Protein AF-0000000079096369 (afdb_homodimer)

Radius of gyration: 19.17 Å; Cα contacts (8 Å, |Δi|>4): 342; chains: 2; bounding box: 44×53×51 Å

Solvent-accessible surface area (backbone atoms only — not comparable to full-atom values): 10425 Å² total; per-residue (Å²): 131,85,62,75,59,53,68,57,48,62,46,28,48,9,17,29,39,38,32,40,62,67,79,84,53,48,58,44,40,56,42,27,74,40,56,95,48,61,40,74,44,62,46,80,53,88,71,34,32,41,40,27,30,79,37,45,67,50,30,56,58,50,38,71,47,40,65,39,68,79,53,100,88,24,44,30,39,40,40,63,61,21,66,69,54,44,53,55,50,55,55,55,55,68,72,101,128,87,69,75,59,56,69,57,48,62,47,28,50,8,17,30,39,37,33,40,61,67,80,84,52,48,60,43,40,56,43,26,75,40,56,94,48,62,42,75,45,63,46,81,53,89,70,34,32,41,40,28,30,79,37,46,68,51,30,56,57,51,39,72,48,40,65,39,67,79,53,101,88,24,45,30,40,40,41,60,62,23,66,71,54,44,53,54,49,54,54,56,54,70,72,101

InterPro domains:
  IPR035979 RNA-binding domain superfamily [SSF54928] (10-79)

Secondary structure (DSSP, 8-state):
---TTHHHHHHHHTEEEEESS-TT--HHHHHHTTTTS-EEEEEEETTEEEEEESSHHHHHHHGGGTT-B-SSS-B-EEEESSHHHHHHHHHHHHT-/---SSHHHHHHHHTEEEEESS-TT--HHHHHHTTTTS-EEEEEEETTEEEEEESSHHHHHHHGGGTT-B-SSS-B-EEEESSHHHHHHHHHHHHT-

Structure (mmCIF, N/CA/C/O backbone):
data_AF-0000000079096369-model_v1
#
loop_
_entity.id
_entity.type
_entity.pdbx_description
1 polymer 'RRM domain-containing protein'
#
loop_
_atom_site.group_PDB
_atom_site.id
_atom_site.type_symbol
_atom_site.label_atom_id
_atom_site.label_alt_id
_atom_site.label_comp_id
_atom_site.label_asym_id
_atom_site.label_entity_id
_atom_site.label_seq_id
_atom_site.pdbx_PDB_ins_code
_atom_site.Cartn_x
_atom_site.Cartn_y
_atom_site.Cartn_z
_atom_site.occupancy
_atom_site.B_iso_or_equiv
_atom_site.auth_seq_id
_atom_site.auth_comp_id
_atom_site.auth_asym_id
_atom_site.auth_atom_id
_atom_site.pdbx_PDB_model_num
ATOM 1 N N . MET A 1 1 ? -28.328 -21.156 -12.922 1 28.95 1 MET A N 1
ATOM 2 C CA . MET A 1 1 ? -27.141 -20.641 -13.578 1 28.95 1 MET A CA 1
ATOM 3 C C . MET A 1 1 ? -26.016 -20.406 -12.562 1 28.95 1 MET A C 1
ATOM 5 O O . MET A 1 1 ? -26.281 -20.031 -11.422 1 28.95 1 MET A O 1
ATOM 9 N N . PRO A 1 2 ? -24.734 -21.297 -12.602 1 31.39 2 PRO A N 1
ATOM 10 C CA . PRO A 1 2 ? -23.641 -21.344 -11.648 1 31.39 2 PRO A CA 1
ATOM 11 C C . PRO A 1 2 ? -23.016 -19.969 -11.383 1 31.39 2 PRO A C 1
ATOM 13 O O . PRO A 1 2 ? -22.109 -19.547 -12.094 1 31.39 2 PRO A O 1
ATOM 16 N N . THR A 1 3 ? -23.641 -18.953 -11.195 1 35.81 3 THR A N 1
ATOM 17 C CA . THR A 1 3 ? -23.281 -17.547 -11.031 1 35.81 3 THR A CA 1
ATOM 18 C C . THR A 1 3 ? -22.219 -17.391 -9.953 1 35.81 3 THR A C 1
ATOM 20 O O . THR A 1 3 ? -21.391 -16.484 -10.016 1 35.81 3 THR A O 1
ATOM 23 N N . VAL A 1 4 ? -22.375 -18.109 -8.953 1 35.44 4 VAL A N 1
ATOM 24 C CA . VAL A 1 4 ? -21.625 -17.922 -7.715 1 35.44 4 VAL A CA 1
ATOM 25 C C . VAL A 1 4 ? -20.156 -18.203 -7.953 1 35.44 4 VAL A C 1
ATOM 27 O O . VAL A 1 4 ? -19.312 -17.859 -7.125 1 35.44 4 VAL A O 1
ATOM 30 N N . HIS A 1 5 ? -19.75 -19.203 -8.734 1 39.69 5 HIS A N 1
ATOM 31 C CA . HIS A 1 5 ? -18.422 -19.75 -8.945 1 39.69 5 HIS A CA 1
ATOM 32 C C . HIS A 1 5 ? -17.547 -18.797 -9.742 1 39.69 5 HIS A C 1
ATOM 34 O O . HIS A 1 5 ? -16.312 -18.953 -9.766 1 39.69 5 HIS A O 1
ATOM 40 N N . PHE A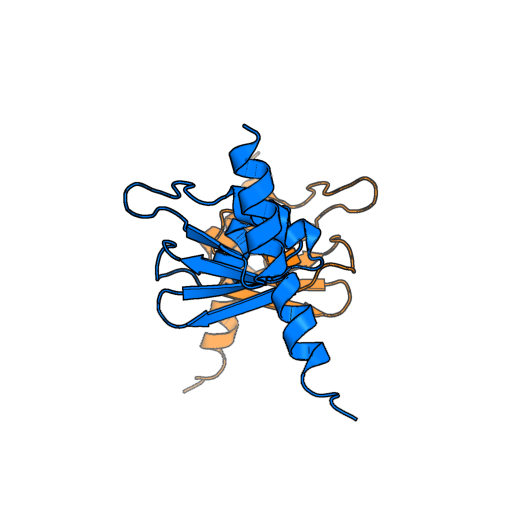 1 6 ? -18.016 -18.094 -10.719 1 37.03 6 PHE A N 1
ATOM 41 C CA . PHE A 1 6 ? -17.297 -17.25 -11.656 1 37.03 6 PHE A CA 1
ATOM 42 C C . PHE A 1 6 ? -16.594 -16.109 -10.93 1 37.03 6 PHE A C 1
ATOM 44 O O . PHE A 1 6 ? -15.461 -15.742 -11.281 1 37.03 6 PHE A O 1
ATOM 51 N N . VAL A 1 7 ? -17.281 -15.414 -10.062 1 39.31 7 VAL A N 1
ATOM 52 C CA . VAL A 1 7 ? -16.812 -14.234 -9.352 1 39.31 7 VAL A CA 1
ATOM 53 C C . VAL A 1 7 ? -15.617 -14.586 -8.477 1 39.31 7 VAL A C 1
ATOM 55 O O . VAL A 1 7 ? -14.758 -13.742 -8.219 1 39.31 7 VAL A O 1
ATOM 58 N N . ALA A 1 8 ? -15.75 -15.836 -7.891 1 42.84 8 ALA A N 1
ATOM 59 C CA . ALA A 1 8 ? -14.734 -16.391 -6.992 1 42.84 8 ALA A CA 1
ATOM 60 C C . ALA A 1 8 ? -13.469 -16.766 -7.754 1 42.84 8 ALA A C 1
ATOM 62 O O . ALA A 1 8 ? -12.359 -16.547 -7.27 1 42.84 8 ALA A O 1
ATOM 63 N N . VAL A 1 9 ? -13.742 -17.422 -8.922 1 43.94 9 VAL A N 1
ATOM 64 C CA . VAL A 1 9 ? -12.648 -17.984 -9.711 1 43.94 9 VAL A CA 1
ATOM 65 C C . VAL A 1 9 ? -11.812 -16.844 -10.305 1 43.94 9 VAL A C 1
ATOM 67 O O . VAL A 1 9 ? -10.586 -16.938 -10.328 1 43.94 9 VAL A O 1
ATOM 70 N N . HIS A 1 10 ? -12.5 -15.875 -11.031 1 50.81 10 HIS A N 1
ATOM 71 C CA . HIS A 1 10 ? -11.828 -14.766 -11.695 1 50.81 10 HIS A CA 1
ATOM 72 C C . HIS A 1 10 ? -11 -13.953 -10.703 1 50.81 10 HIS A C 1
ATOM 74 O O . HIS A 1 10 ? -9.93 -13.445 -11.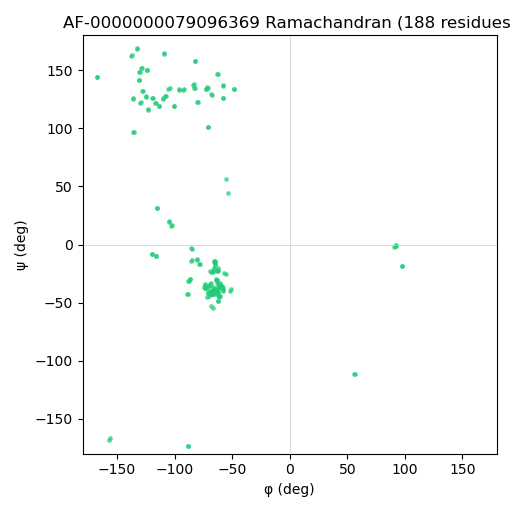047 1 50.81 10 HIS A O 1
ATOM 80 N N . ARG A 1 11 ? -11.492 -14.094 -9.453 1 63.69 11 ARG A N 1
ATOM 81 C CA . ARG A 1 11 ? -10.82 -13.375 -8.367 1 63.69 11 ARG A CA 1
ATOM 82 C C . ARG A 1 11 ? -9.555 -14.102 -7.934 1 63.69 11 ARG A C 1
ATOM 84 O O . ARG A 1 11 ? -8.523 -13.469 -7.672 1 63.69 11 ARG A O 1
ATOM 91 N N . GLU A 1 12 ? -9.578 -15.438 -8.406 1 82.56 12 GLU A N 1
ATOM 92 C CA . GLU A 1 12 ? -8.422 -16.219 -7.98 1 82.56 12 GLU A CA 1
ATOM 93 C C . GLU A 1 12 ? -7.258 -16.047 -8.953 1 82.56 12 GLU A C 1
ATOM 95 O O . GLU A 1 12 ? -6.094 -16.078 -8.547 1 82.56 12 GLU A O 1
ATOM 100 N N . GLU A 1 13 ? -7.688 -15.789 -10.258 1 88.38 13 GLU A N 1
ATOM 101 C CA . GLU A 1 13 ? -6.633 -15.68 -11.266 1 88.38 13 GLU A CA 1
ATOM 102 C C . GLU A 1 13 ? -5.789 -14.422 -11.039 1 88.38 13 GLU A C 1
ATOM 104 O O . GLU A 1 13 ? -4.648 -14.352 -11.5 1 88.38 13 GLU A O 1
ATOM 109 N N . SER A 1 14 ? -6.371 -13.523 -10.406 1 93.31 14 SER A N 1
ATOM 110 C CA . SER A 1 14 ? -5.664 -12.266 -10.18 1 93.31 14 SER A CA 1
ATOM 111 C C . SER A 1 14 ? -5.176 -12.164 -8.734 1 93.31 14 SER A C 1
ATOM 113 O O . SER A 1 14 ? -4.91 -11.062 -8.242 1 93.31 14 SER A O 1
ATOM 115 N N . ALA A 1 15 ? -5.098 -13.367 -8.078 1 95.19 15 ALA A N 1
ATOM 116 C CA . ALA A 1 15 ? -4.75 -13.344 -6.664 1 95.19 15 ALA A CA 1
ATOM 117 C C . ALA A 1 15 ? -3.523 -14.211 -6.387 1 95.19 15 ALA A C 1
ATOM 119 O O . ALA A 1 15 ? -3.244 -15.156 -7.129 1 95.19 15 ALA A O 1
ATOM 120 N N . VAL A 1 16 ? -2.77 -13.844 -5.402 1 96.38 16 VAL A N 1
ATOM 121 C CA . VAL A 1 16 ? -1.622 -14.609 -4.93 1 96.38 16 VAL A CA 1
ATOM 122 C C . VAL A 1 16 ? -1.726 -14.82 -3.42 1 96.38 16 VAL A C 1
ATOM 124 O O . VAL A 1 16 ? -2.389 -14.047 -2.725 1 96.38 16 VAL A O 1
ATOM 127 N N . GLN A 1 17 ? -1.16 -15.875 -2.943 1 96.5 17 GLN A N 1
ATOM 128 C CA . GLN A 1 17 ? -0.911 -16.094 -1.521 1 96.5 17 GLN A CA 1
ATOM 129 C C . GLN A 1 17 ? 0.48 -15.602 -1.127 1 96.5 17 GLN A C 1
ATOM 131 O O . GLN A 1 17 ? 1.463 -15.891 -1.811 1 96.5 17 GLN A O 1
ATOM 136 N N . VAL A 1 18 ? 0.525 -14.867 -0.044 1 97.88 18 VAL A N 1
ATOM 137 C CA . VAL A 1 18 ? 1.778 -14.266 0.395 1 97.88 18 VAL A CA 1
ATOM 138 C C . VAL A 1 18 ? 2.08 -14.68 1.832 1 97.88 18 VAL A C 1
ATOM 140 O O . VAL A 1 18 ? 1.204 -14.617 2.699 1 97.88 18 VAL A O 1
ATOM 143 N N . THR A 1 19 ? 3.254 -15.195 2.078 1 97.81 19 THR A N 1
ATOM 144 C CA . THR A 1 19 ? 3.76 -15.5 3.412 1 97.81 19 THR A CA 1
ATOM 145 C C . THR A 1 19 ? 5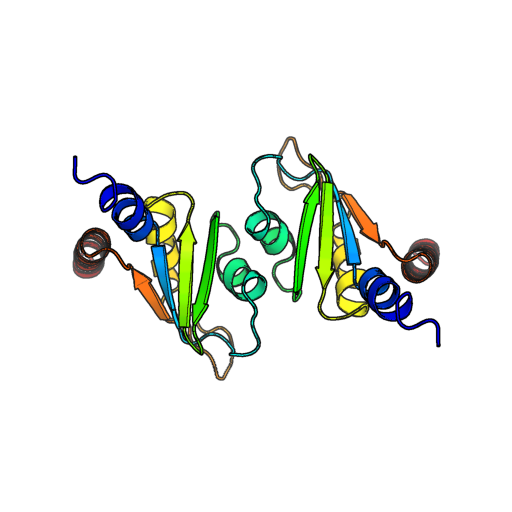.184 -14.977 3.584 1 97.81 19 THR A C 1
ATOM 147 O O . THR A 1 19 ? 5.77 -14.438 2.643 1 97.81 19 THR A O 1
ATOM 150 N N . GLY A 1 20 ? 5.648 -15.008 4.879 1 98.06 20 GLY A N 1
ATOM 151 C CA . GLY A 1 20 ? 7.027 -14.641 5.145 1 98.06 20 GLY A CA 1
ATOM 152 C C . GLY A 1 20 ? 7.203 -13.164 5.441 1 98.06 20 GLY A C 1
ATOM 153 O O . GLY A 1 20 ? 8.328 -12.68 5.578 1 98.06 20 GLY A O 1
ATOM 154 N N . PHE A 1 21 ? 6.152 -12.406 5.383 1 97.38 21 PHE A N 1
ATOM 155 C CA . PHE A 1 21 ? 6.207 -11 5.762 1 97.38 21 PHE A CA 1
ATOM 156 C C . PHE A 1 21 ? 6.098 -10.844 7.273 1 97.38 21 PHE A C 1
ATOM 158 O O . PHE A 1 21 ? 5.648 -11.758 7.969 1 97.38 21 PHE A O 1
ATOM 165 N N . PRO A 1 22 ? 6.57 -9.719 7.805 1 95.94 22 PRO A N 1
ATOM 166 C CA . PRO A 1 22 ? 6.449 -9.508 9.25 1 95.94 22 PRO A CA 1
ATOM 167 C C . PRO A 1 22 ? 5 -9.555 9.734 1 95.94 22 PRO A C 1
ATOM 169 O O . PRO A 1 22 ? 4.121 -8.938 9.125 1 95.94 22 PRO A O 1
ATOM 172 N N . SER A 1 23 ? 4.734 -10.234 10.844 1 93.81 23 SER A N 1
ATOM 173 C CA . SER A 1 23 ? 3.387 -10.406 11.383 1 93.81 23 SER A CA 1
ATOM 174 C C . SER A 1 23 ? 2.793 -9.07 11.82 1 93.81 23 SER A C 1
ATOM 176 O O . SER A 1 23 ? 1.584 -8.969 12.039 1 93.81 23 SER A O 1
ATOM 178 N N . SER A 1 24 ? 3.607 -8.047 11.938 1 93.44 24 SER A N 1
ATOM 179 C CA . SER A 1 24 ? 3.152 -6.738 12.383 1 93.44 24 SER A CA 1
ATOM 180 C C . SER A 1 24 ? 2.506 -5.961 11.234 1 93.44 24 SER A C 1
ATOM 182 O O . SER A 1 24 ? 1.866 -4.93 11.461 1 93.44 24 SER A O 1
ATOM 184 N N . LEU A 1 25 ? 2.672 -6.426 10.023 1 95.75 25 LEU A N 1
ATOM 185 C CA . LEU A 1 25 ? 2.088 -5.707 8.898 1 95.75 25 LEU A CA 1
ATOM 186 C C . LEU A 1 25 ? 0.571 -5.875 8.875 1 95.75 25 LEU A C 1
ATOM 188 O O . LEU A 1 25 ? 0.062 -6.984 9.055 1 95.75 25 LEU A O 1
ATOM 192 N N . ASN A 1 26 ? -0.104 -4.727 8.672 1 95.75 26 ASN A N 1
ATOM 193 C CA . ASN A 1 26 ? -1.53 -4.766 8.367 1 95.75 26 ASN A CA 1
ATOM 194 C C . ASN A 1 26 ? -1.78 -4.895 6.871 1 95.75 26 ASN A C 1
ATOM 196 O O . ASN A 1 26 ? -0.846 -5.113 6.098 1 95.75 26 ASN A O 1
ATOM 200 N N . GLU A 1 27 ? -3.043 -4.801 6.438 1 96.88 27 GLU A N 1
ATOM 201 C CA . GLU A 1 27 ? -3.396 -4.996 5.031 1 96.88 27 GLU A CA 1
ATOM 202 C C . GLU A 1 27 ? -2.705 -3.971 4.141 1 96.88 27 GLU A C 1
ATOM 204 O O . GLU A 1 27 ? -2.303 -4.285 3.02 1 96.88 27 GLU A O 1
ATOM 209 N N . TYR A 1 28 ? -2.578 -2.785 4.633 1 96.81 28 TYR A N 1
ATOM 210 C CA . TYR A 1 28 ? -1.922 -1.749 3.842 1 96.81 28 TYR A CA 1
ATOM 211 C C . TYR A 1 28 ? -0.426 -2.018 3.725 1 96.81 28 TYR A C 1
ATOM 213 O O . TYR A 1 28 ? 0.167 -1.81 2.664 1 96.81 28 TYR A O 1
ATOM 221 N N . GLY A 1 29 ? 0.163 -2.445 4.863 1 97.31 29 GLY A N 1
ATOM 222 C CA . GLY A 1 29 ? 1.566 -2.826 4.828 1 97.31 29 GLY A CA 1
ATOM 223 C C . GLY A 1 29 ? 1.858 -3.938 3.838 1 97.31 29 GLY A C 1
ATOM 224 O O . GLY A 1 29 ? 2.848 -3.879 3.104 1 97.31 29 GLY A O 1
ATOM 225 N N . VAL A 1 30 ? 0.965 -4.898 3.787 1 97.94 30 VAL A N 1
ATOM 226 C CA . VAL A 1 30 ? 1.131 -5.996 2.842 1 97.94 30 VAL A CA 1
ATOM 227 C C . VAL A 1 30 ? 0.98 -5.48 1.414 1 97.94 30 VAL A C 1
ATOM 229 O O . VAL A 1 30 ? 1.759 -5.84 0.53 1 97.94 30 VAL A O 1
ATOM 232 N N . ALA A 1 31 ? -0.035 -4.582 1.195 1 98.19 31 ALA A N 1
ATOM 233 C CA . ALA A 1 31 ? -0.219 -3.996 -0.13 1 98.19 31 ALA A CA 1
ATOM 234 C C . ALA A 1 31 ? 1.03 -3.24 -0.573 1 98.19 31 ALA A C 1
ATOM 236 O O . ALA A 1 31 ? 1.415 -3.295 -1.744 1 98.19 31 ALA A O 1
ATOM 237 N N . GLN A 1 32 ? 1.726 -2.568 0.362 1 97.88 32 GLN A N 1
ATOM 238 C CA . GLN A 1 32 ? 2.898 -1.751 0.069 1 97.88 32 GLN A CA 1
ATOM 239 C C . GLN A 1 32 ? 4.062 -2.613 -0.408 1 97.88 32 GLN A C 1
ATOM 241 O O . GLN A 1 32 ? 4.961 -2.127 -1.099 1 97.88 32 GLN A O 1
ATOM 246 N N . LEU A 1 33 ? 4.082 -3.865 -0.094 1 97.56 33 LEU A N 1
ATOM 247 C CA . LEU A 1 33 ? 5.137 -4.77 -0.543 1 97.56 33 LEU A CA 1
ATOM 248 C C . LEU A 1 33 ? 5.105 -4.93 -2.061 1 97.56 33 LEU A C 1
ATOM 250 O O . LEU A 1 33 ? 6.09 -5.355 -2.664 1 97.56 33 LEU A O 1
ATOM 254 N N . PHE A 1 34 ? 4.031 -4.566 -2.664 1 97.81 34 PHE A N 1
ATOM 255 C CA . PHE A 1 34 ? 3.844 -4.738 -4.098 1 97.81 34 PHE A CA 1
ATOM 256 C C . PHE A 1 34 ? 3.721 -3.391 -4.797 1 97.81 34 PHE A C 1
ATOM 258 O O . PHE A 1 34 ? 2.914 -3.234 -5.715 1 97.81 34 PHE A O 1
ATOM 265 N N . HIS A 1 35 ? 4.426 -2.467 -4.176 1 94.88 35 HIS A N 1
ATOM 266 C CA . HIS A 1 35 ? 4.402 -1.128 -4.754 1 94.88 35 HIS A CA 1
ATOM 267 C C . HIS A 1 35 ? 4.656 -1.173 -6.258 1 94.88 35 HIS A C 1
ATOM 269 O O . HIS A 1 35 ? 5.504 -1.938 -6.723 1 94.88 35 HIS A O 1
ATOM 275 N N . GLY A 1 36 ? 3.848 -0.448 -7.02 1 93.56 36 GLY A N 1
ATOM 276 C CA . GLY A 1 36 ? 3.971 -0.435 -8.469 1 93.56 36 GLY A CA 1
ATOM 277 C C . GLY A 1 36 ? 2.998 -1.373 -9.156 1 93.56 36 GLY A C 1
ATOM 278 O O . GLY A 1 36 ? 2.812 -1.3 -10.375 1 93.56 36 GLY A O 1
ATOM 279 N N . LEU A 1 37 ? 2.5 -2.268 -8.406 1 96.88 37 LEU A N 1
ATOM 280 C CA . LEU A 1 37 ? 1.469 -3.166 -8.906 1 96.88 37 LEU A CA 1
ATOM 281 C C . LEU A 1 37 ? 0.111 -2.83 -8.297 1 96.88 37 LEU A C 1
ATOM 283 O O . LEU A 1 37 ? -0.034 -2.795 -7.074 1 96.88 37 LEU A O 1
ATOM 287 N N . LYS A 1 38 ? -0.905 -2.645 -9.094 1 96.62 38 LYS A N 1
ATOM 288 C CA . LYS A 1 38 ? -2.203 -2.184 -8.602 1 96.62 38 LYS A CA 1
ATOM 289 C C . LYS A 1 38 ? -2.904 -3.271 -7.797 1 96.62 38 LYS A C 1
ATOM 291 O O . LYS A 1 38 ? -3.539 -4.164 -8.359 1 96.62 38 LYS A O 1
ATOM 296 N N . VAL A 1 39 ? -2.84 -3.145 -6.508 1 97.44 39 VAL A N 1
ATOM 297 C CA . VAL A 1 39 ? -3.523 -4.031 -5.574 1 97.44 39 VAL A CA 1
ATOM 298 C C . VAL A 1 39 ? -4.969 -3.576 -5.395 1 97.44 39 VAL A C 1
ATOM 300 O O . VAL A 1 39 ? -5.234 -2.385 -5.219 1 97.44 39 VAL A O 1
ATOM 303 N N . THR A 1 40 ? -5.941 -4.555 -5.367 1 96.94 40 THR A N 1
ATOM 304 C CA . THR A 1 40 ? -7.348 -4.191 -5.219 1 96.94 40 THR A CA 1
ATOM 305 C C . THR A 1 40 ? -7.938 -4.82 -3.961 1 96.94 40 THR A C 1
ATOM 307 O O . THR A 1 40 ? -9.055 -4.477 -3.555 1 96.94 40 THR A O 1
ATOM 310 N N . GLY A 1 41 ? -7.184 -5.699 -3.316 1 95.56 41 GLY A N 1
ATOM 311 C CA . GLY A 1 41 ? -7.676 -6.332 -2.104 1 95.56 41 GLY A CA 1
ATOM 312 C C . GLY A 1 41 ? -6.598 -7.07 -1.334 1 95.56 41 GLY A C 1
ATOM 313 O O . GLY A 1 41 ? -5.672 -7.625 -1.93 1 95.56 41 GLY A O 1
ATOM 314 N N . VAL A 1 42 ? -6.703 -7.027 -0.028 1 97.06 42 VAL A N 1
ATOM 315 C CA . VAL A 1 42 ? -5.852 -7.82 0.853 1 97.06 42 VAL A CA 1
ATOM 316 C C . VAL A 1 42 ? -6.695 -8.453 1.958 1 97.06 42 VAL A C 1
ATOM 318 O O . VAL A 1 42 ? -7.484 -7.766 2.617 1 97.06 42 VAL A O 1
ATOM 321 N N . VAL A 1 43 ? -6.57 -9.734 2.074 1 96.12 43 VAL A N 1
ATOM 322 C CA . VAL A 1 43 ? -7.176 -10.445 3.193 1 96.12 43 VAL A CA 1
ATOM 323 C C . VAL A 1 43 ? -6.09 -11.102 4.039 1 96.12 43 VAL A C 1
ATOM 325 O O . VAL A 1 43 ? -5.297 -11.906 3.533 1 96.12 43 VAL A O 1
ATOM 328 N N . LEU A 1 44 ? -6.074 -10.742 5.273 1 95.75 44 LEU A N 1
ATOM 329 C CA . LEU A 1 44 ? -5.094 -11.297 6.199 1 95.75 44 LEU A CA 1
ATOM 330 C C . LEU A 1 44 ? -5.68 -12.461 6.984 1 95.75 44 LEU A C 1
ATOM 332 O O . LEU A 1 44 ? -6.824 -12.398 7.445 1 95.75 44 LEU A O 1
ATOM 336 N N . ASN A 1 45 ? -4.906 -13.492 7.039 1 93.25 45 ASN A N 1
ATOM 337 C CA . ASN A 1 45 ? -5.219 -14.648 7.875 1 93.25 45 ASN A CA 1
ATOM 338 C C . ASN A 1 45 ? -3.99 -15.141 8.633 1 93.25 45 ASN A C 1
ATOM 340 O O . ASN A 1 45 ? -3.215 -15.945 8.109 1 93.25 45 ASN A O 1
ATOM 344 N N . SER A 1 46 ? -3.85 -14.711 9.898 1 89.5 46 SER A N 1
ATOM 345 C CA . SER A 1 46 ? -2.691 -15.07 10.711 1 89.5 46 SER A CA 1
ATOM 346 C C . SER A 1 46 ? -1.391 -14.664 10.023 1 89.5 46 SER A C 1
ATOM 348 O O . SER A 1 46 ? -1.117 -13.477 9.859 1 89.5 46 SER A O 1
ATOM 350 N N . ASP A 1 47 ? -0.645 -15.602 9.602 1 92.12 47 ASP A N 1
ATOM 351 C CA . ASP A 1 47 ? 0.673 -15.312 9.039 1 92.12 47 ASP A CA 1
ATOM 352 C C . ASP A 1 47 ? 0.65 -15.391 7.516 1 92.12 47 ASP A C 1
ATOM 354 O O . ASP A 1 47 ? 1.703 -15.453 6.875 1 92.12 47 ASP A O 1
ATOM 358 N N . ARG A 1 48 ? -0.645 -15.344 6.973 1 96.25 48 ARG A N 1
ATOM 359 C CA . ARG A 1 48 ? -0.828 -15.43 5.527 1 96.25 48 ARG A CA 1
ATOM 360 C C . ARG A 1 48 ? -1.745 -14.32 5.023 1 96.25 48 ARG A C 1
ATOM 362 O O . ARG A 1 48 ? -2.619 -13.852 5.758 1 96.25 48 ARG A O 1
ATOM 369 N N . ALA A 1 49 ? -1.43 -13.93 3.797 1 97.44 49 ALA A N 1
ATOM 370 C CA . ALA A 1 49 ? -2.301 -12.953 3.158 1 97.44 49 ALA A CA 1
ATOM 371 C C . ALA A 1 49 ? -2.695 -13.398 1.753 1 97.44 49 ALA A C 1
ATOM 373 O O . ALA A 1 49 ? -1.909 -14.039 1.057 1 97.44 49 ALA A O 1
ATOM 374 N N . THR A 1 50 ? -3.898 -13.148 1.388 1 96.75 50 THR A N 1
ATOM 375 C CA . THR A 1 50 ? -4.312 -13.195 -0.01 1 96.75 50 THR A CA 1
ATOM 376 C C . THR A 1 50 ? -4.375 -11.789 -0.602 1 96.75 50 THR A C 1
ATOM 378 O O . THR A 1 50 ? -5.09 -10.93 -0.087 1 96.75 50 THR A O 1
ATOM 381 N N . VAL A 1 51 ? -3.549 -11.602 -1.634 1 97.44 51 VAL A N 1
ATOM 382 C CA . VAL A 1 51 ? -3.504 -10.297 -2.297 1 97.44 51 VAL A CA 1
ATOM 383 C C . VAL A 1 51 ? -4.113 -10.406 -3.691 1 97.44 51 VAL A C 1
ATOM 385 O O . VAL A 1 51 ? -3.727 -11.273 -4.48 1 97.44 51 VAL A O 1
ATOM 388 N N . THR A 1 52 ? -5.113 -9.516 -3.928 1 96.12 52 THR A N 1
ATOM 389 C CA . THR A 1 52 ? -5.762 -9.477 -5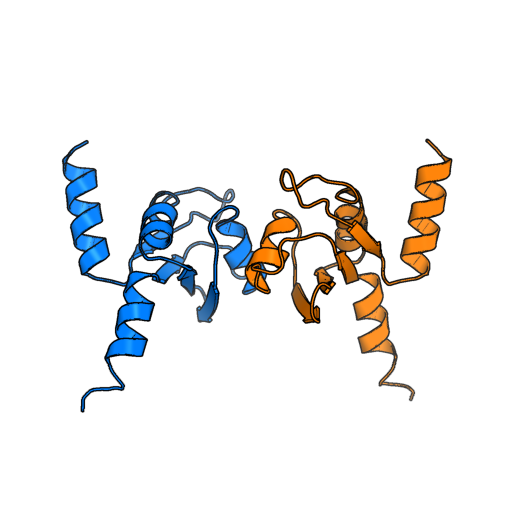.234 1 96.12 52 THR A CA 1
ATOM 390 C C . THR A 1 52 ? -5.301 -8.258 -6.027 1 96.12 52 THR A C 1
ATOM 392 O O . THR A 1 52 ? -5.227 -7.152 -5.492 1 96.12 52 THR A O 1
ATOM 395 N N . PHE A 1 53 ? -4.984 -8.516 -7.289 1 96.06 53 PHE A N 1
ATOM 396 C CA . PHE A 1 53 ? -4.52 -7.465 -8.188 1 96.06 53 PHE A CA 1
ATOM 397 C C . PHE A 1 53 ? -5.578 -7.137 -9.234 1 96.06 53 PHE A C 1
ATOM 399 O O . PHE A 1 53 ? -6.559 -7.867 -9.375 1 96.06 53 PHE A O 1
ATOM 406 N N . ALA A 1 54 ? -5.363 -5.973 -9.867 1 95.19 54 ALA A N 1
ATOM 407 C CA . ALA A 1 54 ? -6.34 -5.492 -10.844 1 95.19 54 ALA A CA 1
ATOM 408 C C . ALA A 1 54 ? -6.484 -6.469 -12.008 1 95.19 54 ALA A C 1
ATOM 410 O O . ALA A 1 54 ? -7.574 -6.625 -12.562 1 95.19 54 ALA A O 1
ATOM 411 N N . THR A 1 55 ? -5.305 -7.105 -12.391 1 91.69 55 THR A N 1
ATOM 412 C CA . THR A 1 55 ? -5.352 -8.055 -13.5 1 91.69 55 THR A CA 1
ATOM 413 C C . THR A 1 55 ? -4.523 -9.297 -13.188 1 91.69 55 THR A C 1
ATOM 415 O O . THR A 1 55 ? -3.678 -9.273 -12.297 1 91.69 55 THR A O 1
ATOM 418 N N . LYS A 1 56 ? -4.801 -10.328 -13.953 1 91.25 56 LYS A N 1
ATOM 419 C CA . LYS A 1 56 ? -4.031 -11.555 -13.805 1 91.25 56 LYS A CA 1
ATOM 420 C C . LYS A 1 56 ? -2.561 -11.336 -14.141 1 91.25 56 LYS A C 1
ATOM 422 O O . LYS A 1 56 ? -1.683 -11.984 -13.57 1 91.25 56 LYS A O 1
ATOM 427 N N . PHE A 1 57 ? -2.26 -10.414 -15.047 1 90.56 57 PHE A N 1
ATOM 428 C CA . PHE A 1 57 ? -0.891 -10.117 -15.445 1 90.56 57 PHE A CA 1
ATOM 429 C C . PHE A 1 57 ? -0.11 -9.5 -14.289 1 90.56 57 PHE A C 1
ATOM 431 O O . PHE A 1 57 ? 1.064 -9.82 -14.094 1 90.56 57 PHE A O 1
ATOM 438 N N . LEU A 1 58 ? -0.823 -8.703 -13.562 1 94 58 LEU A N 1
ATOM 439 C CA . LEU A 1 58 ? -0.183 -8.094 -12.406 1 94 58 LEU A CA 1
ATOM 440 C C . LEU A 1 58 ? 0.077 -9.133 -11.32 1 94 58 LEU A C 1
ATOM 442 O O . LEU A 1 58 ? 1.107 -9.078 -10.641 1 94 58 LEU A O 1
ATOM 446 N N . ALA A 1 59 ? -0.844 -10.094 -11.18 1 94.31 59 ALA A N 1
ATOM 447 C CA . ALA A 1 59 ? -0.624 -11.188 -10.242 1 94.31 59 ALA A CA 1
ATOM 448 C C . ALA A 1 59 ? 0.6 -12.008 -10.633 1 94.31 59 ALA A C 1
ATOM 450 O O . ALA A 1 59 ? 1.412 -12.375 -9.781 1 94.31 59 ALA A O 1
ATOM 451 N N . TYR A 1 60 ? 0.71 -12.211 -11.922 1 91.62 60 TYR A N 1
ATOM 452 C CA . TYR A 1 60 ? 1.865 -12.938 -12.438 1 91.62 60 TYR A CA 1
ATOM 453 C C . TYR A 1 60 ? 3.16 -12.203 -12.117 1 91.62 60 TYR A C 1
ATOM 455 O O . TYR A 1 60 ? 4.137 -12.812 -11.68 1 91.62 60 TYR A O 1
ATOM 463 N N . GLN A 1 61 ? 3.197 -10.906 -12.32 1 93.5 61 GLN A N 1
ATOM 464 C CA . GLN A 1 61 ? 4.371 -10.086 -12.031 1 93.5 61 GLN A CA 1
ATOM 465 C C . GLN A 1 61 ? 4.715 -10.117 -10.547 1 93.5 61 GLN A C 1
ATOM 467 O O . GLN A 1 61 ? 5.891 -10.109 -10.172 1 93.5 61 GLN A O 1
ATOM 472 N N . ALA A 1 62 ? 3.707 -10.211 -9.734 1 96.69 62 ALA A N 1
ATOM 473 C CA . ALA A 1 62 ? 3.904 -10.242 -8.289 1 96.69 62 ALA A CA 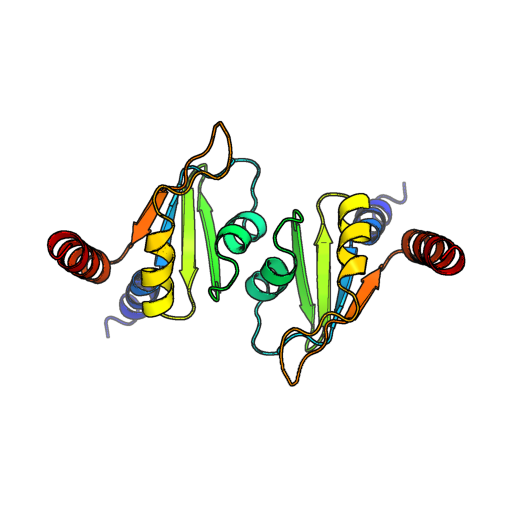1
ATOM 474 C C . ALA A 1 62 ? 4.676 -11.492 -7.871 1 96.69 62 ALA A C 1
ATOM 476 O O . ALA A 1 62 ? 5.445 -11.461 -6.906 1 96.69 62 ALA A O 1
ATOM 477 N N . CYS A 1 63 ? 4.531 -12.547 -8.578 1 95.12 63 CYS A N 1
ATOM 478 C CA . CYS A 1 63 ? 5.188 -13.805 -8.25 1 95.12 63 CYS A CA 1
ATOM 479 C C . CYS A 1 63 ? 6.703 -13.68 -8.391 1 95.12 63 CYS A C 1
ATOM 481 O O . CYS A 1 63 ? 7.449 -14.461 -7.801 1 95.12 63 CYS A O 1
ATOM 483 N N . ALA A 1 64 ? 7.172 -12.703 -9.141 1 94.38 64 ALA A N 1
ATOM 484 C CA . ALA A 1 64 ? 8.609 -12.477 -9.312 1 94.38 64 ALA A CA 1
ATOM 485 C C . ALA A 1 64 ? 9.25 -12.055 -7.992 1 94.38 64 ALA A C 1
ATOM 487 O O . ALA A 1 64 ? 10.469 -12.117 -7.84 1 94.38 64 ALA A O 1
ATOM 488 N N . LEU A 1 65 ? 8.438 -11.656 -7.027 1 96.94 65 LEU A N 1
ATOM 489 C CA . LEU A 1 65 ? 8.953 -11.227 -5.73 1 96.94 65 LEU A CA 1
ATOM 490 C C . LEU A 1 65 ? 9.172 -12.422 -4.812 1 96.94 65 LEU A C 1
ATOM 492 O O . LEU A 1 65 ? 9.664 -12.273 -3.695 1 96.94 65 LEU A O 1
ATOM 496 N N . ASN A 1 66 ? 8.789 -13.602 -5.328 1 96 66 ASN A N 1
ATOM 497 C CA . ASN A 1 66 ? 9.023 -14.797 -4.527 1 96 66 ASN A CA 1
ATOM 498 C C . ASN A 1 66 ? 10.508 -14.961 -4.184 1 96 66 ASN A C 1
ATOM 500 O O . ASN A 1 66 ? 11.359 -14.883 -5.066 1 96 66 ASN A O 1
ATOM 504 N N . GLY A 1 67 ? 10.711 -15.094 -2.914 1 97.31 67 GLY A N 1
ATOM 505 C CA . GLY A 1 67 ? 12.086 -15.281 -2.463 1 97.31 67 GLY A CA 1
ATOM 506 C C . GLY A 1 67 ? 12.773 -13.977 -2.102 1 97.31 67 GLY A C 1
ATOM 507 O O . GLY A 1 67 ? 13.914 -13.984 -1.639 1 97.31 67 GLY A O 1
ATOM 508 N N . LYS A 1 68 ? 12.086 -12.891 -2.256 1 97.5 68 LYS A N 1
ATOM 509 C CA . LYS A 1 68 ? 12.68 -11.602 -1.929 1 97.5 68 LYS A CA 1
ATOM 510 C C . LYS A 1 68 ? 12.914 -11.469 -0.427 1 97.5 68 LYS A C 1
ATOM 512 O O . LYS A 1 68 ? 12 -11.68 0.37 1 97.5 68 LYS A O 1
ATOM 517 N N . LYS A 1 69 ? 14.031 -11.125 -0.073 1 97.88 69 LYS A N 1
ATOM 518 C CA . LYS A 1 69 ? 14.359 -10.859 1.325 1 97.88 69 LYS A CA 1
ATOM 519 C C . LYS A 1 69 ? 13.891 -9.469 1.745 1 97.88 69 LYS A C 1
ATOM 521 O O . LYS A 1 69 ? 14.281 -8.469 1.143 1 97.88 69 LYS A O 1
ATOM 526 N N . LEU A 1 70 ? 13.078 -9.391 2.736 1 95.88 70 LEU A N 1
ATOM 527 C CA . LEU A 1 70 ? 12.602 -8.109 3.242 1 95.88 70 LEU A CA 1
ATOM 528 C C . LEU A 1 70 ? 13.539 -7.559 4.312 1 95.88 70 LEU A C 1
ATOM 530 O O . LEU A 1 70 ? 13.781 -6.352 4.371 1 95.88 70 LEU A O 1
ATOM 534 N N . ASP A 1 71 ? 13.977 -8.453 5.18 1 94.38 71 ASP A N 1
ATOM 535 C CA . ASP A 1 71 ? 14.984 -8.18 6.203 1 94.38 71 ASP A CA 1
ATOM 536 C C . ASP A 1 71 ? 15.688 -9.461 6.645 1 94.38 71 ASP A C 1
ATOM 538 O O . ASP A 1 71 ? 15.609 -10.484 5.957 1 94.38 71 ASP A O 1
ATOM 542 N N . ARG A 1 72 ? 16.438 -9.375 7.785 1 95.06 72 ARG A N 1
ATOM 543 C CA . ARG A 1 72 ? 17.266 -10.492 8.242 1 95.06 72 ARG A CA 1
ATOM 544 C C . ARG A 1 72 ? 16.391 -11.695 8.586 1 95.06 72 ARG A C 1
ATOM 546 O O . ARG A 1 72 ? 16.844 -12.844 8.477 1 95.06 72 ARG A O 1
ATOM 553 N N . PHE A 1 73 ? 15.031 -11.539 8.914 1 96.19 73 PHE A N 1
ATOM 554 C CA . PHE A 1 73 ? 14.211 -12.602 9.477 1 96.19 73 PHE A CA 1
ATOM 555 C C . PHE A 1 73 ? 13.078 -12.977 8.516 1 96.19 73 PHE A C 1
ATOM 557 O O . PHE A 1 73 ? 12.383 -13.969 8.719 1 96.19 73 PHE A O 1
ATOM 564 N N . HIS A 1 74 ? 12.93 -12.156 7.473 1 96.94 74 HIS A N 1
ATOM 565 C CA . HIS A 1 74 ? 11.727 -12.344 6.672 1 96.94 74 HIS A CA 1
ATOM 5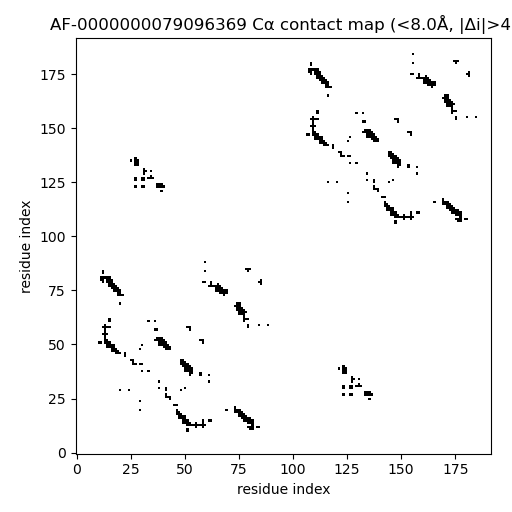66 C C . HIS A 1 74 ? 12.055 -12.438 5.188 1 96.94 74 HIS A C 1
ATOM 568 O O . HIS A 1 74 ? 12.672 -11.531 4.621 1 96.94 74 HIS A O 1
ATOM 574 N N . THR A 1 75 ? 11.664 -13.539 4.629 1 98.25 75 THR A N 1
ATOM 575 C CA . THR A 1 75 ? 11.734 -13.773 3.191 1 98.25 75 THR A CA 1
ATOM 576 C C . THR A 1 75 ? 10.344 -14.016 2.611 1 98.25 75 THR A C 1
ATOM 578 O O . THR A 1 75 ? 9.625 -14.906 3.074 1 98.25 75 THR A O 1
ATOM 581 N N . LEU A 1 76 ? 10.039 -13.234 1.598 1 98.31 76 LEU A N 1
ATOM 582 C CA . LEU A 1 76 ? 8.703 -13.297 1.016 1 98.31 76 LEU A CA 1
ATOM 583 C C . LEU A 1 76 ? 8.508 -14.586 0.236 1 98.31 76 LEU A C 1
ATOM 585 O O . LEU A 1 76 ? 9.406 -15.031 -0.476 1 98.31 76 LEU A O 1
ATOM 589 N N . SER A 1 77 ? 7.367 -15.195 0.446 1 97.94 77 SER A N 1
ATOM 590 C CA . SER A 1 77 ? 6.863 -16.25 -0.429 1 97.94 77 SER A CA 1
ATOM 591 C C . SER A 1 77 ? 5.602 -15.805 -1.158 1 97.94 77 SER A C 1
ATOM 593 O O . SER A 1 77 ? 4.637 -15.367 -0.528 1 97.94 77 SER A O 1
ATOM 595 N N . VAL A 1 78 ? 5.629 -15.773 -2.416 1 97.06 78 VAL A N 1
ATOM 596 C CA . VAL A 1 78 ? 4.512 -15.336 -3.246 1 97.06 78 VAL A CA 1
ATOM 597 C C . VAL A 1 78 ? 4.125 -16.453 -4.219 1 97.06 78 VAL A C 1
ATOM 599 O O . VAL A 1 78 ? 4.898 -16.797 -5.117 1 97.06 78 VAL A O 1
ATOM 602 N N . GLU A 1 79 ? 2.879 -16.953 -4.039 1 94.44 79 GLU A N 1
ATOM 603 C CA . GLU A 1 79 ? 2.426 -18.078 -4.848 1 94.44 79 GLU A CA 1
ATOM 604 C C . GLU A 1 79 ? 1.08 -17.781 -5.504 1 94.44 79 GLU A C 1
ATOM 606 O O . GLU A 1 79 ? 0.16 -17.297 -4.852 1 94.44 79 GLU A O 1
ATOM 611 N N . PRO A 1 80 ? 1.001 -18.062 -6.812 1 91.75 80 PRO A N 1
ATOM 612 C CA . PRO A 1 80 ? -0.299 -17.859 -7.453 1 91.75 80 PRO A CA 1
ATOM 613 C C . PRO A 1 80 ? -1.389 -18.766 -6.887 1 91.75 80 PRO A C 1
ATOM 615 O O . PRO A 1 80 ? -1.106 -19.891 -6.48 1 91.75 80 PRO A O 1
ATOM 618 N N . LEU A 1 81 ? -2.592 -18.297 -6.84 1 88.31 81 LEU A N 1
ATOM 619 C CA . LEU A 1 81 ? -3.697 -19.094 -6.34 1 88.31 81 LEU A CA 1
ATOM 620 C C . LEU A 1 81 ? -4.32 -19.922 -7.465 1 88.31 81 LEU A C 1
ATOM 622 O O . LEU A 1 81 ? -4.898 -20.984 -7.215 1 88.31 81 LEU A O 1
ATOM 626 N N . SER A 1 82 ? -4.25 -19.344 -8.586 1 82.12 82 SER A N 1
ATOM 627 C CA . SER A 1 82 ? -4.848 -20.078 -9.703 1 82.12 82 SER A CA 1
ATOM 628 C C . SER A 1 82 ? -3.883 -21.109 -10.266 1 82.12 82 SER A C 1
ATOM 630 O O . SER A 1 82 ? -2.68 -20.859 -10.367 1 82.12 82 SER A O 1
ATOM 632 N N . ARG A 1 83 ? -4.453 -22.297 -10.492 1 76.75 83 ARG A N 1
ATOM 633 C CA . ARG A 1 83 ? -3.674 -23.375 -11.094 1 76.75 83 ARG A CA 1
ATOM 634 C C . ARG A 1 83 ? -3.125 -22.969 -12.453 1 76.75 83 ARG A C 1
ATOM 636 O O . ARG A 1 83 ? -2.002 -23.328 -12.812 1 76.75 83 ARG A O 1
ATOM 643 N N . GLU A 1 84 ? -4 -22.172 -13.148 1 71.31 84 GLU A N 1
ATOM 644 C CA . GLU A 1 84 ? -3.592 -21.734 -14.477 1 71.31 84 GLU A CA 1
ATOM 645 C C . GLU A 1 84 ? -2.318 -20.891 -14.406 1 71.31 84 GLU A C 1
ATOM 647 O O . GLU A 1 84 ? -1.397 -21.078 -15.203 1 71.31 84 GLU A O 1
ATOM 652 N N . VAL A 1 85 ? -2.311 -20.031 -13.484 1 70.88 85 VAL A N 1
ATOM 653 C CA . VAL A 1 85 ? -1.142 -19.172 -13.328 1 70.88 85 VAL A CA 1
ATOM 654 C C . VAL A 1 85 ? 0.048 -20 -12.852 1 70.88 85 VAL A C 1
ATOM 656 O O . VAL A 1 85 ? 1.175 -19.797 -13.312 1 70.88 85 VAL A O 1
ATOM 659 N N . LYS A 1 86 ? -0.228 -21.016 -12.062 1 75.5 86 LYS A N 1
ATOM 660 C CA . LYS A 1 86 ? 0.835 -21.891 -11.586 1 75.5 86 LYS A CA 1
ATOM 661 C C . LYS A 1 86 ? 1.498 -22.641 -12.734 1 75.5 86 LYS A C 1
ATOM 663 O O . LYS A 1 86 ? 2.727 -22.734 -12.797 1 75.5 86 LYS A O 1
ATOM 668 N N . GLU A 1 87 ? 0.697 -23.078 -13.578 1 74.44 87 GLU A N 1
ATOM 669 C CA . GLU A 1 87 ? 1.199 -23.844 -14.727 1 74.44 87 GLU A CA 1
ATOM 670 C C . GLU A 1 87 ? 2.002 -22.953 -15.664 1 74.44 87 GLU A C 1
ATOM 672 O O . GLU A 1 87 ? 3.037 -23.375 -16.188 1 74.44 87 GLU A O 1
ATOM 677 N N . GLN A 1 88 ? 1.524 -21.734 -15.875 1 68.94 88 GLN A N 1
ATOM 678 C CA . GLN A 1 88 ? 2.225 -20.797 -16.75 1 68.94 88 GLN A CA 1
ATOM 679 C C . GLN A 1 88 ? 3.588 -20.422 -16.172 1 68.94 88 GLN A C 1
ATOM 681 O O . GLN A 1 88 ? 4.566 -20.281 -16.906 1 68.94 88 GLN A O 1
ATOM 686 N N . LEU A 1 89 ? 3.646 -20.25 -14.93 1 68.75 89 LEU A N 1
ATOM 687 C CA . LEU A 1 89 ? 4.902 -19.906 -14.266 1 68.75 89 LEU A CA 1
ATOM 688 C C . LEU A 1 89 ? 5.891 -21.062 -14.352 1 68.75 89 LEU A C 1
ATOM 690 O O . LEU A 1 89 ? 7.09 -20.844 -14.531 1 68.75 89 LEU A O 1
ATOM 694 N N . SER A 1 90 ? 5.398 -22.266 -14.133 1 70.5 90 SER A N 1
ATOM 695 C CA . SER A 1 90 ? 6.262 -23.438 -14.203 1 70.5 90 SER A CA 1
ATOM 696 C C . SER A 1 90 ? 6.879 -23.594 -15.586 1 70.5 90 SER A C 1
ATOM 698 O O . SER A 1 90 ? 8.039 -24 -15.719 1 70.5 90 SER A O 1
ATOM 700 N N . LEU A 1 91 ? 6.109 -23.203 -16.547 1 66.56 91 LEU A N 1
ATOM 701 C CA . LEU A 1 91 ? 6.582 -23.312 -17.922 1 66.56 91 LEU A CA 1
ATOM 702 C C . LEU A 1 91 ? 7.645 -22.25 -18.219 1 66.56 91 LEU A C 1
ATOM 704 O O . LEU A 1 91 ? 8.578 -22.5 -18.984 1 66.56 91 LEU A O 1
ATOM 708 N N . SER A 1 92 ? 7.488 -21.109 -17.609 1 64.31 92 SER A N 1
ATOM 709 C CA . SER A 1 92 ? 8.445 -20.031 -17.828 1 64.31 92 SER A CA 1
ATOM 710 C C . SER A 1 92 ? 9.758 -20.297 -17.109 1 64.31 92 SER A C 1
ATOM 712 O O . SER A 1 92 ? 10.82 -19.875 -17.562 1 64.31 92 SER A O 1
ATOM 714 N N . GLU A 1 93 ? 9.742 -20.859 -15.961 1 61.56 93 GLU A N 1
ATOM 715 C CA . GLU A 1 93 ? 10.961 -21.188 -15.219 1 61.56 93 GLU A CA 1
ATOM 716 C C . GLU A 1 93 ? 11.75 -22.297 -15.914 1 61.56 93 GLU A C 1
ATOM 718 O O . GLU A 1 93 ? 12.977 -22.344 -15.805 1 61.56 93 GLU A O 1
ATOM 723 N N . GLU A 1 94 ? 11.086 -23.297 -16.453 1 52.91 94 GLU A N 1
ATOM 724 C CA . GLU A 1 94 ? 11.781 -24.359 -17.156 1 52.91 94 GLU A CA 1
ATOM 725 C C . 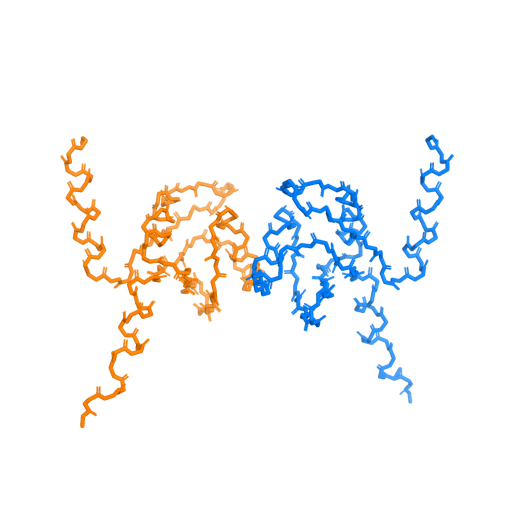GLU A 1 94 ? 12.523 -23.828 -18.375 1 52.91 94 GLU A C 1
ATOM 727 O O . GLU A 1 94 ? 13.5 -24.438 -18.828 1 52.91 94 GLU A O 1
ATOM 732 N N . LYS A 1 95 ? 12.109 -22.703 -18.859 1 50.91 95 LYS A N 1
ATOM 733 C CA . LYS A 1 95 ? 12.75 -22.219 -20.062 1 50.91 95 LYS A CA 1
ATOM 734 C C . LYS A 1 95 ? 14.023 -21.438 -19.734 1 50.91 95 LYS A C 1
ATOM 736 O O . LYS A 1 95 ? 14.805 -21.125 -20.641 1 50.91 95 LYS A O 1
ATOM 741 N N . TRP A 1 96 ? 14.234 -21.078 -18.516 1 43.88 96 TRP A N 1
ATOM 742 C CA . TRP A 1 96 ? 15.531 -20.484 -18.203 1 43.88 96 TRP A CA 1
ATOM 743 C C . TRP A 1 96 ? 16.5 -21.516 -17.641 1 43.88 96 TRP A C 1
ATOM 745 O O . TRP A 1 96 ? 16.094 -22.391 -16.875 1 43.88 96 TRP A O 1
ATOM 755 N N . MET B 1 1 ? -16.594 11.828 31.656 1 28.45 1 MET B N 1
ATOM 756 C CA . MET B 1 1 ? -15.219 11.906 31.172 1 28.45 1 MET B CA 1
ATOM 757 C C . MET B 1 1 ? -15.18 11.875 29.641 1 28.45 1 MET B C 1
ATOM 759 O O . MET B 1 1 ? -15.992 11.203 29.016 1 28.45 1 MET B O 1
ATOM 763 N N . PRO B 1 2 ? -14.734 13.133 28.875 1 29.8 2 PRO B N 1
ATOM 764 C CA . PRO B 1 2 ? -14.867 13.32 27.422 1 29.8 2 PRO B CA 1
ATOM 765 C C . PRO B 1 2 ? -14.203 12.203 26.625 1 29.8 2 PRO B C 1
ATOM 767 O O . PRO B 1 2 ? -12.992 12.219 26.422 1 29.8 2 PRO B O 1
ATOM 770 N N . THR B 1 3 ? -14.438 11.031 26.734 1 34.06 3 THR B N 1
ATOM 771 C CA . THR B 1 3 ? -13.891 9.797 26.188 1 34.06 3 THR B CA 1
ATOM 772 C C . THR B 1 3 ? -13.789 9.883 24.656 1 34.06 3 THR B C 1
ATOM 774 O O . THR B 1 3 ? -13.031 9.141 24.047 1 34.06 3 THR B O 1
ATOM 777 N N . VAL B 1 4 ? -14.734 10.477 24.094 1 33.56 4 VAL B N 1
ATOM 778 C CA . VAL B 1 4 ? -15.008 10.414 22.672 1 33.56 4 VAL B CA 1
ATOM 779 C C . VAL B 1 4 ? -13.891 11.102 21.891 1 33.56 4 VAL B C 1
ATOM 781 O O . VAL B 1 4 ? -13.812 10.992 20.672 1 33.56 4 VAL B O 1
ATOM 784 N N . HIS B 1 5 ? -13.359 12.273 22.281 1 38.03 5 HIS B N 1
ATOM 785 C CA . HIS B 1 5 ? -12.547 13.266 21.578 1 38.03 5 HIS B CA 1
ATOM 786 C C . HIS B 1 5 ? -11.117 12.773 21.375 1 38.03 5 HIS B C 1
ATOM 788 O O . HIS B 1 5 ? -10.344 13.375 20.641 1 38.03 5 HIS B O 1
ATOM 794 N N . PHE B 1 6 ? -10.492 12.07 22.266 1 36.5 6 PHE B N 1
ATOM 795 C CA . PHE B 1 6 ? -9.102 11.648 22.328 1 36.5 6 PHE B CA 1
ATOM 796 C C . PHE B 1 6 ? -8.75 10.742 21.141 1 36.5 6 PHE B C 1
ATOM 798 O O . PHE B 1 6 ? -7.652 10.828 20.594 1 36.5 6 PHE B O 1
ATOM 805 N N . VAL B 1 7 ? -9.562 9.758 20.875 1 38.88 7 VAL B N 1
ATOM 806 C CA . VAL B 1 7 ? -9.352 8.703 19.891 1 38.88 7 VAL B CA 1
ATOM 807 C C . VAL B 1 7 ? -9.266 9.32 18.5 1 38.88 7 VAL B C 1
ATOM 809 O O . VAL B 1 7 ? -8.562 8.805 17.625 1 38.88 7 VAL B O 1
ATOM 812 N N . ALA B 1 8 ? -10.141 10.391 18.328 1 42.62 8 ALA B N 1
ATOM 813 C CA . ALA B 1 8 ? -10.273 11.117 17.062 1 42.62 8 ALA B CA 1
ATOM 814 C C . ALA B 1 8 ? -9.039 11.984 16.812 1 42.62 8 ALA B C 1
ATOM 816 O O . ALA B 1 8 ? -8.57 12.086 15.672 1 42.62 8 ALA B O 1
ATOM 817 N N . VAL B 1 9 ? -8.656 12.68 17.922 1 43.59 9 VAL B N 1
ATOM 818 C CA . VAL B 1 9 ? -7.586 13.664 17.828 1 43.59 9 VAL B CA 1
ATOM 819 C C . VAL B 1 9 ? -6.262 12.961 17.531 1 43.59 9 VAL B C 1
ATOM 821 O O . VAL B 1 9 ? -5.461 13.453 16.734 1 43.59 9 VAL B O 1
ATOM 824 N N . HIS B 1 10 ? -5.887 11.93 18.406 1 50 10 HIS B N 1
ATOM 825 C CA . HIS B 1 10 ? -4.633 11.195 18.266 1 50 10 HIS B CA 1
ATOM 826 C C . HIS B 1 10 ? -4.504 10.586 16.875 1 50 10 HIS B C 1
ATOM 828 O O . HIS B 1 10 ? -3.402 10.516 16.328 1 50 10 HIS B O 1
ATOM 834 N N . ARG B 1 11 ? -5.727 10.383 16.328 1 63.78 11 ARG B N 1
ATOM 835 C CA . ARG B 1 11 ? -5.789 9.805 14.984 1 63.78 11 ARG B CA 1
ATOM 836 C C . ARG B 1 11 ? -5.488 10.859 13.922 1 63.78 11 ARG B C 1
ATOM 838 O O . ARG B 1 11 ? -4.781 10.578 12.953 1 63.78 11 ARG B O 1
ATOM 845 N N . GLU B 1 12 ? -5.621 12.156 14.477 1 82.44 12 GLU B N 1
ATOM 846 C CA . GLU B 1 12 ? -5.402 13.219 13.5 1 82.44 12 GLU B CA 1
ATOM 847 C C . GLU B 1 12 ? -3.924 13.578 13.391 1 82.44 12 GLU B C 1
ATOM 849 O O . GLU B 1 12 ? -3.441 13.922 12.312 1 82.44 12 GLU B O 1
ATOM 854 N N . GLU B 1 13 ? -3.246 13.359 14.594 1 88.25 13 GLU B N 1
ATOM 855 C CA . GLU B 1 13 ? -1.837 13.742 14.586 1 88.25 13 GLU B CA 1
ATOM 856 C C . GLU B 1 13 ? -1.02 12.812 13.688 1 88.25 13 GLU B C 1
ATOM 858 O O . GLU B 1 13 ? 0.07 13.18 13.242 1 88.25 13 GLU B O 1
ATOM 863 N N . SER B 1 14 ? -1.54 11.711 13.516 1 93.12 14 SER B N 1
ATOM 864 C CA . SER B 1 14 ? -0.814 10.734 12.703 1 93.12 14 SER B CA 1
ATOM 865 C C . SER B 1 14 ? -1.438 10.594 11.32 1 93.12 14 SER B C 1
ATOM 867 O O . SER B 1 14 ? -1.238 9.586 10.648 1 93.12 14 SER B O 1
ATOM 869 N N . ALA B 1 15 ? -2.219 11.648 10.938 1 95.12 15 ALA B N 1
ATOM 870 C CA . ALA B 1 15 ? -2.941 11.547 9.672 1 95.12 15 ALA B CA 1
ATOM 871 C C . ALA B 1 15 ? -2.602 12.719 8.75 1 95.12 15 ALA B C 1
ATOM 873 O O . ALA B 1 15 ? -2.213 13.789 9.219 1 95.12 15 ALA B O 1
ATOM 874 N N . VAL B 1 16 ? -2.66 12.484 7.477 1 96.31 16 VAL B N 1
ATOM 875 C CA . VAL B 1 16 ? -2.471 13.516 6.461 1 96.31 16 VAL B CA 1
ATOM 876 C C . VAL B 1 16 ? -3.627 13.477 5.461 1 96.31 16 VAL B C 1
ATOM 878 O O . VAL B 1 16 ? -4.285 12.438 5.305 1 96.31 16 VAL B O 1
ATOM 881 N N . GLN B 1 17 ? -3.926 14.586 4.883 1 96.31 17 GLN B N 1
ATOM 882 C CA . GLN B 1 17 ? -4.797 14.672 3.717 1 96.31 17 GLN B CA 1
ATOM 883 C C . GLN B 1 17 ? -3.99 14.609 2.422 1 96.31 17 GLN B C 1
ATOM 885 O O . GLN B 1 17 ? -2.971 15.289 2.285 1 96.31 17 GLN B O 1
ATOM 890 N N . VAL B 1 18 ? -4.469 13.797 1.502 1 97.81 18 VAL B N 1
ATOM 891 C CA . VAL B 1 18 ? -3.746 13.578 0.254 1 97.81 18 VAL B CA 1
ATOM 892 C C . VAL B 1 18 ? -4.66 13.875 -0.933 1 97.81 18 VAL B C 1
ATOM 894 O O . VAL B 1 18 ? -5.805 13.414 -0.975 1 97.81 18 VAL B O 1
ATOM 897 N N . THR B 1 19 ? -4.215 14.711 -1.827 1 97.81 19 THR B N 1
ATOM 898 C CA . THR B 1 19 ? -4.887 14.984 -3.096 1 97.81 19 THR B CA 1
ATOM 899 C C . THR B 1 19 ? -3.893 14.93 -4.254 1 97.81 19 THR B C 1
ATOM 901 O O . THR B 1 19 ? -2.691 14.75 -4.039 1 97.81 19 THR B O 1
ATOM 904 N N . GLY B 1 20 ? -4.469 14.922 -5.5 1 98 20 GLY B N 1
ATOM 905 C CA . GLY B 1 20 ? -3.623 14.992 -6.68 1 98 20 GLY B CA 1
ATOM 906 C C . GLY B 1 20 ? -3.223 13.633 -7.207 1 98 20 GLY B C 1
ATOM 907 O O . GLY B 1 20 ? -2.42 13.531 -8.141 1 98 20 GLY B O 1
ATOM 908 N N . PHE B 1 21 ? -3.639 12.578 -6.555 1 97.31 21 PHE B N 1
ATOM 909 C CA . PHE B 1 21 ? -3.4 11.227 -7.055 1 97.31 21 PHE B CA 1
ATOM 910 C C . PHE B 1 21 ? -4.445 10.844 -8.094 1 97.31 21 PHE B C 1
ATOM 912 O O . PHE B 1 21 ? -5.512 11.461 -8.164 1 97.31 21 PHE B O 1
ATOM 919 N N . PRO B 1 22 ? -4.117 9.891 -8.938 1 95.88 22 PRO B N 1
ATOM 920 C CA . PRO B 1 22 ? -5.109 9.461 -9.922 1 95.88 22 PRO B CA 1
ATOM 921 C C . PRO B 1 22 ? -6.406 8.969 -9.281 1 95.88 22 PRO B C 1
ATOM 923 O O . PRO B 1 22 ? -6.367 8.203 -8.32 1 95.88 22 PRO B O 1
ATOM 926 N N . SER B 1 23 ? -7.566 9.344 -9.82 1 93.75 23 SER B N 1
ATOM 927 C CA . SER B 1 23 ? -8.875 9 -9.273 1 93.75 23 SER B CA 1
ATOM 928 C C . SER B 1 23 ? -9.125 7.496 -9.359 1 93.75 23 SER B C 1
ATOM 930 O O . SER B 1 23 ? -10.039 6.98 -8.703 1 93.75 23 SER B O 1
ATOM 932 N N . SER B 1 24 ? -8.344 6.797 -10.125 1 93.44 24 SER B N 1
ATOM 933 C CA . SER B 1 24 ? -8.516 5.359 -10.305 1 93.44 24 SER B CA 1
ATOM 934 C C . SER B 1 24 ? -7.91 4.578 -9.141 1 93.44 24 SER B C 1
ATOM 936 O O . SER B 1 24 ? -8.148 3.375 -9.008 1 93.44 24 SER B O 1
ATOM 938 N N . LEU B 1 25 ? -7.125 5.23 -8.32 1 95.69 25 LEU B N 1
ATOM 939 C CA . LEU B 1 25 ? -6.512 4.52 -7.207 1 95.69 25 LEU B CA 1
ATOM 940 C C . LEU B 1 25 ? -7.543 4.191 -6.133 1 95.69 25 LEU B C 1
ATOM 942 O O . LEU B 1 25 ? -8.359 5.039 -5.773 1 95.69 25 LEU B O 1
ATOM 946 N N . ASN B 1 26 ? -7.492 2.924 -5.668 1 95.69 26 ASN B N 1
ATOM 947 C CA . ASN B 1 26 ? -8.234 2.541 -4.477 1 95.69 26 ASN B CA 1
ATOM 948 C C . ASN B 1 26 ? -7.422 2.779 -3.205 1 95.69 26 ASN B C 1
ATOM 950 O O . ASN B 1 26 ? -6.352 3.387 -3.254 1 95.69 26 ASN B O 1
ATOM 954 N N . GLU B 1 27 ? -7.938 2.342 -2.057 1 96.88 27 GLU B N 1
ATOM 955 C CA . GLU B 1 27 ? -7.277 2.602 -0.78 1 96.88 27 GLU B CA 1
ATOM 956 C C . GLU B 1 27 ? -5.883 1.986 -0.745 1 96.88 27 GLU B C 1
ATOM 958 O O . GLU B 1 27 ? -4.953 2.568 -0.176 1 96.88 27 GLU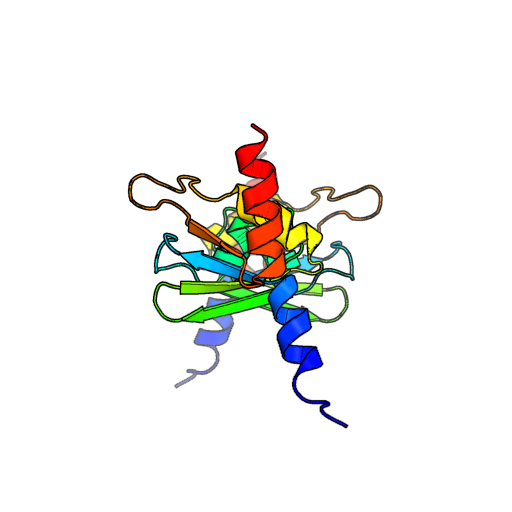 B O 1
ATOM 963 N N . TYR B 1 28 ? -5.742 0.849 -1.342 1 96.75 28 TYR B N 1
ATOM 964 C CA . TYR B 1 28 ? -4.438 0.197 -1.356 1 96.75 28 TYR B CA 1
ATOM 965 C C . TYR B 1 28 ? -3.463 0.95 -2.254 1 96.75 28 TYR B C 1
ATOM 967 O O . TYR B 1 28 ? -2.285 1.098 -1.915 1 96.75 28 TYR B O 1
ATOM 975 N N . GLY B 1 29 ? -3.986 1.385 -3.422 1 97.25 29 GLY B N 1
ATOM 976 C CA . GLY B 1 29 ? -3.166 2.201 -4.301 1 97.25 29 GLY B CA 1
ATOM 977 C C . GLY B 1 29 ? -2.664 3.471 -3.639 1 97.25 29 GLY B C 1
ATOM 978 O O . GLY B 1 29 ? -1.496 3.838 -3.791 1 97.25 29 GLY B O 1
ATOM 979 N N . VAL B 1 30 ? -3.523 4.082 -2.854 1 97.94 30 VAL B N 1
ATOM 980 C CA . VAL B 1 30 ? -3.129 5.293 -2.143 1 97.94 30 VAL B CA 1
ATOM 981 C C . VAL B 1 30 ? -2.09 4.953 -1.077 1 97.94 30 VAL B C 1
ATOM 983 O O . VAL B 1 30 ? -1.094 5.66 -0.923 1 97.94 30 VAL B O 1
ATOM 986 N N . ALA B 1 31 ? -2.318 3.82 -0.351 1 98.12 31 ALA B N 1
ATOM 987 C CA . ALA B 1 31 ? -1.349 3.389 0.652 1 98.12 31 ALA B CA 1
ATOM 988 C C . ALA B 1 31 ? 0.019 3.143 0.023 1 98.12 31 ALA B C 1
ATOM 990 O O . ALA B 1 31 ? 1.05 3.479 0.611 1 98.12 31 ALA B O 1
ATOM 991 N N . GLN B 1 32 ? 0.057 2.617 -1.206 1 97.81 32 GLN B N 1
ATOM 992 C CA . GLN B 1 32 ? 1.292 2.271 -1.902 1 97.81 32 GLN B CA 1
ATOM 993 C C . GLN B 1 32 ? 2.104 3.521 -2.234 1 97.81 32 GLN B C 1
ATOM 995 O O . GLN B 1 32 ? 3.32 3.449 -2.41 1 97.81 32 GLN B O 1
ATOM 1000 N N . LEU B 1 33 ? 1.489 4.66 -2.32 1 97.5 33 LEU B N 1
ATOM 1001 C CA . LEU B 1 33 ? 2.193 5.91 -2.592 1 97.5 33 LEU B CA 1
ATOM 1002 C C . LEU B 1 33 ? 3.15 6.254 -1.454 1 97.5 33 LEU B C 1
ATOM 1004 O O . LEU B 1 33 ? 4.074 7.051 -1.633 1 97.5 33 LEU B O 1
ATOM 1008 N N . PHE B 1 34 ? 2.959 5.652 -0.334 1 97.81 34 PHE B N 1
ATOM 1009 C CA . PHE B 1 34 ? 3.75 5.953 0.854 1 97.81 34 PHE B CA 1
ATOM 1010 C C . PHE B 1 34 ? 4.586 4.746 1.265 1 97.81 34 PHE B C 1
ATOM 1012 O O . PHE B 1 34 ? 4.73 4.461 2.455 1 97.81 34 PHE B O 1
ATOM 1019 N N . HIS B 1 35 ? 4.953 4.02 0.226 1 94.75 35 HIS B N 1
ATOM 1020 C CA . HIS B 1 35 ? 5.766 2.834 0.482 1 94.75 35 HIS B CA 1
ATOM 1021 C C . HIS B 1 35 ? 6.938 3.158 1.402 1 94.75 35 HIS B C 1
ATOM 1023 O O . HIS B 1 35 ? 7.566 4.211 1.268 1 94.75 35 HIS B O 1
ATOM 1029 N N . GLY B 1 36 ? 7.16 2.309 2.402 1 93.69 36 GLY B N 1
ATOM 1030 C CA . GLY B 1 36 ? 8.227 2.531 3.369 1 93.69 36 GLY B CA 1
ATOM 1031 C C . GLY B 1 36 ? 7.742 3.184 4.648 1 93.69 36 GLY B C 1
ATOM 1032 O O . GLY B 1 36 ? 8.461 3.211 5.648 1 93.69 36 GLY B O 1
ATOM 1033 N N . LEU B 1 37 ? 6.605 3.762 4.559 1 96.88 37 LEU B N 1
ATOM 1034 C CA . LEU B 1 37 ? 5.973 4.336 5.738 1 96.88 37 LEU B CA 1
ATOM 1035 C C . LEU B 1 37 ? 4.777 3.5 6.18 1 96.88 37 LEU B C 1
ATOM 1037 O O . LEU B 1 37 ? 3.869 3.244 5.387 1 96.88 37 LEU B O 1
ATOM 1041 N N . LYS B 1 38 ? 4.699 3.109 7.406 1 96.75 38 LYS B N 1
ATOM 1042 C CA . LYS B 1 38 ? 3.662 2.195 7.879 1 96.75 38 LYS B CA 1
ATOM 1043 C C . LYS B 1 38 ? 2.299 2.877 7.906 1 96.75 38 LYS B C 1
ATOM 1045 O O . LYS B 1 38 ? 1.972 3.586 8.859 1 96.75 38 LYS B O 1
ATOM 1050 N N . VAL B 1 39 ? 1.516 2.602 6.926 1 97.44 39 VAL B N 1
ATOM 1051 C CA . VAL B 1 39 ? 0.142 3.082 6.828 1 97.44 39 VAL B CA 1
ATOM 1052 C C . VAL B 1 39 ? -0.785 2.164 7.621 1 97.44 39 VAL B C 1
ATOM 1054 O O . VAL B 1 39 ? -0.691 0.939 7.52 1 97.44 39 VAL B O 1
ATOM 1057 N N . THR B 1 40 ? -1.759 2.775 8.398 1 97 40 THR B N 1
ATOM 1058 C CA . THR B 1 40 ? -2.666 1.961 9.195 1 97 40 THR B CA 1
ATOM 1059 C C . THR B 1 40 ? -4.113 2.189 8.773 1 97 40 THR B C 1
ATOM 1061 O O . THR B 1 40 ? -5.012 1.459 9.195 1 97 40 THR B O 1
ATOM 1064 N N . GLY B 1 41 ? -4.332 3.166 7.91 1 95.62 41 GLY B N 1
ATOM 1065 C CA . GLY B 1 41 ? -5.688 3.436 7.453 1 95.62 41 GLY B CA 1
ATOM 1066 C C . GLY B 1 41 ? -5.738 4.371 6.262 1 95.62 41 GLY B C 1
ATOM 1067 O O . GLY B 1 41 ? -4.902 5.27 6.133 1 95.62 41 GLY B O 1
ATOM 1068 N N . VAL B 1 42 ? -6.676 4.125 5.387 1 97.06 42 VAL B N 1
ATOM 1069 C CA . VAL B 1 42 ? -6.969 5.02 4.273 1 97.06 42 VAL B CA 1
ATOM 1070 C C . VAL B 1 42 ? -8.477 5.191 4.133 1 97.06 42 VAL B C 1
ATOM 1072 O O . VAL B 1 42 ? -9.219 4.207 4.102 1 97.06 42 VAL B O 1
ATOM 1075 N N . VAL B 1 43 ? -8.891 6.422 4.145 1 96.12 43 VAL B N 1
ATOM 1076 C CA . VAL B 1 43 ? -10.281 6.746 3.844 1 96.12 43 VAL B CA 1
ATOM 1077 C C . VAL B 1 43 ? -10.352 7.594 2.576 1 96.12 43 VAL B C 1
ATOM 1079 O O . VAL B 1 43 ? -9.75 8.672 2.508 1 96.12 43 VAL B O 1
ATOM 1082 N N . LEU B 1 44 ? -11.07 7.086 1.616 1 95.62 44 LEU B N 1
ATOM 1083 C CA . LEU B 1 44 ? -11.234 7.793 0.351 1 95.62 44 LEU B CA 1
ATOM 1084 C C . LEU B 1 44 ? -12.531 8.594 0.337 1 95.62 44 LEU B C 1
ATOM 1086 O O . LEU B 1 44 ? -13.578 8.086 0.752 1 95.62 44 LEU B O 1
ATOM 1090 N N . ASN B 1 45 ? -12.375 9.797 -0.077 1 93 45 ASN B N 1
ATOM 1091 C CA . ASN B 1 45 ? -13.523 10.664 -0.314 1 93 45 ASN B CA 1
ATOM 1092 C C . ASN B 1 45 ? -13.391 11.43 -1.631 1 93 45 ASN B C 1
ATOM 1094 O O . ASN B 1 45 ? -12.781 12.5 -1.674 1 93 45 ASN B O 1
ATOM 1098 N N . SER B 1 46 ? -14.016 10.906 -2.705 1 89.38 46 SER B N 1
ATOM 1099 C CA . SER B 1 46 ? -13.922 11.516 -4.027 1 89.38 46 SER B CA 1
ATOM 1100 C C . SER B 1 46 ? -12.469 11.641 -4.477 1 89.38 46 SER B C 1
ATOM 1102 O O . SER B 1 46 ? -11.781 10.641 -4.684 1 89.38 46 SER B O 1
ATOM 1104 N N . ASP B 1 47 ? -12.008 12.828 -4.547 1 91.69 47 ASP B N 1
ATOM 1105 C CA . ASP B 1 47 ? -10.672 13.055 -5.078 1 91.69 47 ASP B CA 1
ATOM 1106 C C . ASP B 1 47 ? -9.672 13.32 -3.955 1 91.69 47 ASP B C 1
ATOM 1108 O O . ASP B 1 47 ? -8.57 13.805 -4.199 1 91.69 47 ASP B O 1
ATOM 1112 N N . ARG B 1 48 ? -10.148 12.938 -2.691 1 96.25 48 ARG B N 1
ATOM 1113 C CA . ARG B 1 48 ? -9.312 13.148 -1.514 1 96.25 48 ARG B CA 1
ATOM 1114 C C . ARG B 1 48 ? -9.211 11.883 -0.675 1 96.25 48 ARG B C 1
ATOM 1116 O O . ARG B 1 48 ? -10.125 11.055 -0.68 1 96.25 48 ARG B O 1
ATOM 1123 N N . ALA B 1 49 ? -8.039 11.781 -0.052 1 97.38 49 ALA B N 1
ATOM 1124 C CA . ALA B 1 49 ? -7.859 10.664 0.87 1 97.38 49 ALA B CA 1
ATOM 1125 C C . ALA B 1 49 ? -7.309 11.148 2.211 1 97.38 49 ALA B C 1
ATOM 1127 O O . ALA B 1 49 ? -6.535 12.102 2.266 1 97.38 49 ALA B O 1
ATOM 1128 N N . THR B 1 50 ? -7.777 10.57 3.258 1 96.62 50 THR B N 1
ATOM 1129 C CA . THR B 1 50 ? -7.117 10.672 4.555 1 96.62 50 THR B CA 1
ATOM 1130 C C . THR B 1 50 ? -6.305 9.414 4.844 1 96.62 50 THR B C 1
ATOM 1132 O O . THR B 1 50 ? -6.84 8.305 4.84 1 96.62 50 THR B O 1
ATOM 1135 N N . VAL B 1 51 ? -4.992 9.625 5.004 1 97.31 51 VAL B N 1
ATOM 1136 C CA . VAL B 1 51 ? -4.094 8.516 5.281 1 97.31 51 VAL B CA 1
ATOM 1137 C C . VAL B 1 51 ? -3.582 8.602 6.715 1 97.31 51 VAL B C 1
ATOM 1139 O O . VAL B 1 51 ? -3.068 9.641 7.133 1 97.31 51 VAL B O 1
ATOM 1142 N N . THR B 1 52 ? -3.801 7.492 7.453 1 96.06 52 THR B N 1
ATOM 1143 C CA . THR B 1 52 ? -3.326 7.418 8.828 1 96.06 52 THR B CA 1
ATOM 1144 C C . THR B 1 52 ? -2.086 6.535 8.93 1 96.06 52 THR B C 1
ATOM 1146 O O . THR B 1 52 ? -2.039 5.453 8.336 1 96.06 52 THR B O 1
ATOM 1149 N N . PHE B 1 53 ? -1.111 7.039 9.656 1 96.06 53 PHE B N 1
ATOM 1150 C CA . PHE B 1 53 ? 0.147 6.328 9.852 1 96.06 53 PHE B CA 1
ATOM 1151 C C . PHE B 1 53 ? 0.264 5.816 11.281 1 96.06 53 PHE B C 1
ATOM 1153 O O . PHE B 1 53 ? -0.523 6.199 12.148 1 96.06 53 PHE B O 1
ATOM 1160 N N . ALA B 1 54 ? 1.225 4.891 11.445 1 95.12 54 ALA B N 1
ATOM 1161 C CA . ALA B 1 54 ? 1.394 4.25 12.75 1 95.12 54 ALA B CA 1
ATOM 1162 C C . ALA B 1 54 ? 1.766 5.273 13.82 1 95.12 54 ALA B C 1
ATOM 1164 O O . ALA B 1 54 ? 1.373 5.137 14.977 1 95.12 54 ALA B O 1
ATOM 1165 N N . THR B 1 55 ? 2.605 6.312 13.398 1 91.38 55 THR B N 1
ATOM 1166 C CA . THR B 1 55 ? 3.016 7.332 14.352 1 91.38 55 THR B CA 1
ATOM 1167 C C . THR B 1 55 ? 2.945 8.719 13.727 1 91.38 55 THR B C 1
ATOM 1169 O O . THR B 1 55 ? 2.898 8.859 12.508 1 91.38 55 THR B O 1
ATOM 1172 N N . LYS B 1 56 ? 2.949 9.695 14.609 1 91.06 56 LYS B N 1
ATOM 1173 C CA . LYS B 1 56 ? 2.947 11.078 14.141 1 91.06 56 LYS B CA 1
ATOM 1174 C C . LYS B 1 56 ? 4.223 11.391 13.359 1 91.06 56 LYS B C 1
ATOM 1176 O O . LYS B 1 56 ? 4.203 12.203 12.43 1 91.06 56 LYS B O 1
ATOM 1181 N N . PHE B 1 57 ? 5.332 10.758 13.68 1 90.62 57 PHE B N 1
ATOM 1182 C CA . PHE B 1 57 ? 6.602 10.977 13 1 90.62 57 PHE B CA 1
ATOM 1183 C C . PHE B 1 57 ? 6.531 10.508 11.555 1 90.62 57 PHE B C 1
ATOM 1185 O O . PHE B 1 57 ? 7.066 11.156 10.656 1 90.62 57 PHE B O 1
ATOM 1192 N N . LEU B 1 58 ? 5.824 9.422 11.398 1 93.88 58 LEU B N 1
ATOM 1193 C CA . LEU B 1 58 ? 5.66 8.898 10.047 1 93.88 58 LEU B CA 1
ATOM 1194 C C . LEU B 1 58 ? 4.758 9.805 9.219 1 93.88 58 LEU B C 1
ATOM 1196 O O . LEU B 1 58 ? 4.992 10 8.023 1 93.88 58 LEU B O 1
ATOM 1200 N N . ALA B 1 59 ? 3.746 10.383 9.859 1 94.25 59 ALA B N 1
ATOM 1201 C CA . ALA B 1 59 ? 2.896 11.359 9.18 1 94.25 59 ALA B CA 1
ATOM 1202 C C . ALA B 1 59 ? 3.703 12.578 8.742 1 94.25 59 ALA B C 1
ATOM 1204 O O . ALA B 1 59 ? 3.539 13.07 7.621 1 94.25 59 ALA B O 1
ATOM 1205 N N . TYR B 1 60 ? 4.582 12.977 9.633 1 91.56 60 TYR B N 1
ATOM 1206 C CA . TYR B 1 60 ? 5.449 14.102 9.312 1 91.56 60 TYR B CA 1
ATOM 1207 C C . TYR B 1 60 ? 6.328 13.789 8.102 1 91.56 60 TYR B C 1
ATOM 1209 O O . TYR B 1 60 ? 6.473 14.617 7.203 1 91.56 60 TYR B O 1
ATOM 1217 N N . GLN B 1 61 ? 6.91 12.617 8.039 1 93.31 61 GLN B N 1
ATOM 1218 C CA . GLN B 1 61 ? 7.758 12.195 6.93 1 93.31 61 GLN B CA 1
ATOM 1219 C C . GLN B 1 61 ? 6.969 12.133 5.625 1 93.31 61 GLN B C 1
ATOM 1221 O O . GLN B 1 61 ? 7.496 12.453 4.559 1 93.31 61 GLN B O 1
ATOM 1226 N N . ALA B 1 62 ? 5.727 11.789 5.738 1 96.69 62 ALA B N 1
ATOM 1227 C CA . ALA B 1 62 ? 4.867 11.688 4.562 1 96.69 62 ALA B CA 1
ATOM 1228 C C . ALA B 1 62 ? 4.684 13.047 3.895 1 96.69 62 ALA B C 1
ATOM 1230 O O . ALA B 1 62 ? 4.543 13.133 2.674 1 96.69 62 ALA B O 1
ATOM 1231 N N . CYS B 1 63 ? 4.734 14.07 4.652 1 95.06 63 CYS B N 1
ATOM 1232 C CA . CYS B 1 63 ? 4.535 15.422 4.133 1 95.06 63 CYS B CA 1
ATOM 1233 C C . CYS B 1 63 ? 5.668 15.812 3.189 1 95.06 63 CYS B C 1
ATOM 1235 O O . CYS B 1 63 ? 5.504 16.703 2.355 1 95.06 63 CYS B O 1
ATOM 1237 N N . ALA B 1 64 ? 6.805 15.156 3.289 1 94.38 64 ALA B N 1
ATOM 1238 C CA . ALA B 1 64 ? 7.938 15.422 2.404 1 94.38 64 ALA B CA 1
ATOM 1239 C C . ALA B 1 64 ? 7.602 15.055 0.961 1 94.38 64 ALA B C 1
ATOM 1241 O O . ALA B 1 64 ? 8.281 15.492 0.03 1 94.38 64 ALA B O 1
ATOM 1242 N N . LEU B 1 65 ? 6.543 14.297 0.756 1 97 65 LEU B N 1
ATOM 1243 C CA . LEU B 1 65 ? 6.141 13.883 -0.585 1 97 65 LEU B CA 1
ATOM 1244 C C . LEU B 1 65 ? 5.27 14.953 -1.24 1 97 65 LEU B C 1
ATOM 1246 O O . LEU B 1 65 ? 4.891 14.82 -2.408 1 97 65 LEU B O 1
ATOM 1250 N N . ASN B 1 66 ? 4.996 16 -0.456 1 95.94 66 ASN B N 1
ATOM 1251 C CA . ASN B 1 66 ? 4.223 17.094 -1.043 1 95.94 66 ASN B CA 1
ATOM 1252 C C . ASN B 1 66 ? 4.91 17.672 -2.275 1 95.94 66 ASN B C 1
ATOM 1254 O O . ASN B 1 66 ? 6.098 17.984 -2.234 1 95.94 66 ASN B O 1
ATOM 1258 N N . GLY B 1 67 ? 4.137 17.688 -3.318 1 97.38 67 GLY B N 1
ATOM 1259 C CA . GLY B 1 67 ? 4.668 18.234 -4.551 1 97.38 67 GLY B CA 1
ATOM 1260 C C . GLY B 1 67 ? 5.297 17.188 -5.453 1 97.38 67 GLY B C 1
ATOM 1261 O O . GLY B 1 67 ? 5.727 17.5 -6.566 1 97.38 67 GLY B O 1
ATOM 1262 N N . LYS B 1 68 ? 5.293 15.984 -5.02 1 97.5 68 LYS B N 1
ATOM 1263 C CA . LYS B 1 68 ? 5.883 14.922 -5.828 1 97.5 68 LYS B CA 1
ATOM 1264 C C . LYS B 1 68 ? 5.062 14.664 -7.09 1 97.5 68 LYS B C 1
ATOM 1266 O O . LYS B 1 68 ? 3.846 14.469 -7.016 1 97.5 68 LYS B O 1
ATOM 1271 N N . LYS B 1 69 ? 5.676 14.648 -8.148 1 97.81 69 LYS B N 1
ATOM 1272 C CA . LYS B 1 69 ? 5.023 14.32 -9.414 1 97.81 69 LYS B CA 1
ATOM 1273 C C . LYS B 1 69 ? 4.879 12.805 -9.578 1 97.81 69 LYS B C 1
ATOM 1275 O O . LYS B 1 69 ? 5.871 12.078 -9.547 1 97.81 69 LYS B O 1
ATOM 1280 N N . LEU B 1 70 ? 3.697 12.328 -9.75 1 95.88 70 LEU B N 1
ATOM 1281 C CA . LEU B 1 70 ? 3.445 10.898 -9.953 1 95.88 70 LEU B CA 1
ATOM 1282 C C . LEU B 1 70 ? 3.516 10.539 -11.43 1 95.88 70 LEU B C 1
ATOM 1284 O O . LEU B 1 70 ? 4.023 9.477 -11.797 1 95.88 70 LEU B O 1
ATOM 1288 N N . ASP B 1 71 ? 2.924 11.422 -12.234 1 94.31 71 ASP B N 1
ATOM 1289 C CA . ASP B 1 71 ? 2.98 11.344 -13.695 1 94.31 71 ASP B CA 1
ATOM 1290 C C . ASP B 1 71 ? 2.734 12.711 -14.32 1 94.31 71 ASP B C 1
ATOM 1292 O O . ASP B 1 71 ? 2.824 13.742 -13.641 1 94.31 71 ASP B O 1
ATOM 1296 N N . ARG B 1 72 ? 2.504 12.719 -15.68 1 95.06 72 ARG B N 1
ATOM 1297 C CA . ARG B 1 72 ? 2.377 13.969 -16.422 1 95.06 72 ARG B CA 1
ATOM 1298 C C . ARG B 1 72 ? 1.183 14.781 -15.93 1 95.06 72 ARG B C 1
ATOM 1300 O O . ARG B 1 72 ? 1.184 16.016 -16.016 1 95.06 72 ARG B O 1
ATOM 1307 N N . PHE B 1 73 ? 0.117 14.156 -15.266 1 96.12 73 PHE B N 1
ATOM 1308 C CA . PHE B 1 73 ? -1.146 14.828 -14.969 1 96.12 73 PHE B CA 1
ATOM 1309 C C . PHE B 1 73 ? -1.36 14.945 -13.469 1 96.12 73 PHE B C 1
ATOM 1311 O O . PHE B 1 73 ? -2.271 15.641 -13.016 1 96.12 73 PHE B O 1
ATOM 1318 N N . HIS B 1 74 ? -0.498 14.258 -12.719 1 96.94 74 HIS B N 1
ATOM 1319 C CA . HIS B 1 74 ? -0.812 14.156 -11.297 1 96.94 74 HIS B CA 1
ATOM 1320 C C . HIS B 1 74 ? 0.385 14.555 -10.438 1 96.94 74 HIS B C 1
ATOM 1322 O O . HIS B 1 74 ? 1.467 13.977 -10.57 1 96.94 74 HIS B O 1
ATOM 1328 N N . THR B 1 75 ? 0.144 15.531 -9.617 1 98.25 75 THR B N 1
ATOM 1329 C CA . THR B 1 75 ? 1.094 15.961 -8.594 1 98.25 75 THR B CA 1
ATOM 1330 C C . THR B 1 75 ? 0.492 15.82 -7.199 1 98.25 75 THR B C 1
ATOM 1332 O O . THR B 1 75 ? -0.584 16.359 -6.926 1 98.25 75 THR B O 1
ATOM 1335 N N . LEU B 1 76 ? 1.232 15.117 -6.367 1 98.25 76 LEU B N 1
ATOM 1336 C CA . LEU B 1 76 ? 0.731 14.812 -5.031 1 98.25 76 LEU B CA 1
ATOM 1337 C C . LEU B 1 76 ? 0.707 16.062 -4.16 1 98.25 76 LEU B C 1
ATOM 1339 O O . LEU B 1 76 ? 1.639 16.875 -4.203 1 98.25 76 LEU B O 1
ATOM 1343 N N . SER B 1 77 ? -0.39 16.234 -3.455 1 97.88 77 SER B N 1
ATOM 1344 C CA . SER B 1 77 ? -0.472 17.188 -2.346 1 97.88 77 SER B CA 1
ATOM 1345 C C . SER B 1 77 ? -0.665 16.453 -1.018 1 97.88 77 SER B C 1
ATOM 1347 O O . SER B 1 77 ? -1.581 15.648 -0.875 1 97.88 77 SER B O 1
ATOM 1349 N N . VAL B 1 78 ? 0.226 16.609 -0.126 1 97 78 VAL B N 1
ATOM 1350 C CA . VAL B 1 78 ? 0.195 15.953 1.177 1 97 78 VAL B CA 1
ATOM 1351 C C . VAL B 1 78 ? 0.236 17 2.285 1 97 78 VAL B C 1
ATOM 1353 O O . VAL B 1 78 ? 1.238 17.703 2.451 1 97 78 VAL B O 1
ATOM 1356 N N . GLU B 1 79 ? -0.879 17.062 3.066 1 94.31 79 GLU B N 1
ATOM 1357 C CA . GLU B 1 79 ? -0.995 18.078 4.105 1 94.31 79 GLU B CA 1
ATOM 1358 C C . GLU B 1 79 ? -1.337 17.453 5.453 1 94.31 79 GLU B C 1
ATOM 1360 O O . GLU B 1 79 ? -2.223 16.594 5.543 1 94.31 79 GLU B O 1
ATOM 1365 N N . PRO B 1 80 ? -0.588 17.859 6.484 1 91.56 80 PRO B N 1
ATOM 1366 C CA . PRO B 1 80 ? -0.939 17.344 7.805 1 91.56 80 PRO B CA 1
ATOM 1367 C C . PRO B 1 80 ? -2.336 17.75 8.258 1 91.56 80 PRO B C 1
ATOM 1369 O O . PRO B 1 80 ? -2.797 18.844 7.918 1 91.56 80 PRO B O 1
ATOM 1372 N N . LEU B 1 81 ? -3 16.922 8.984 1 88.12 81 LEU B N 1
ATOM 1373 C CA . LEU B 1 81 ? -4.332 17.25 9.477 1 88.12 81 LEU B CA 1
ATOM 1374 C C . LEU B 1 81 ? -4.25 17.969 10.82 1 88.12 81 LEU B C 1
ATOM 1376 O O . LEU B 1 81 ? -5.141 18.75 11.164 1 88.12 81 LEU B O 1
ATOM 1380 N N . SER B 1 82 ? -3.262 17.609 11.516 1 81.75 82 SER B N 1
ATOM 1381 C CA . SER B 1 82 ? -3.139 18.234 12.828 1 81.75 82 SER B CA 1
ATOM 1382 C C . SER B 1 82 ? -2.475 19.609 12.711 1 81.75 82 SER B C 1
ATOM 1384 O O . SER B 1 82 ? -1.538 19.781 11.93 1 81.75 82 SER B O 1
ATOM 1386 N N . ARG B 1 83 ? -3.105 20.547 13.43 1 76.06 83 ARG B N 1
ATOM 1387 C CA . ARG B 1 83 ? -2.547 21.891 13.477 1 76.06 83 ARG B CA 1
ATOM 1388 C C . ARG B 1 83 ? -1.125 21.875 14.023 1 76.06 83 ARG B C 1
ATOM 1390 O O . ARG B 1 83 ? -0.267 22.641 13.562 1 76.06 83 ARG B O 1
ATOM 1397 N N . GLU B 1 84 ? -0.974 20.953 15.016 1 70.31 84 GLU B N 1
ATOM 1398 C CA . GLU B 1 84 ? 0.344 20.859 15.641 1 70.31 84 GLU B CA 1
ATOM 1399 C C . GLU B 1 84 ? 1.41 20.484 14.609 1 70.31 84 GLU B C 1
ATOM 1401 O O . GLU B 1 84 ? 2.492 21.078 14.594 1 70.31 84 GLU B O 1
ATOM 1406 N N . VAL B 1 85 ? 1.074 19.562 13.82 1 70.38 85 VAL B N 1
ATOM 1407 C CA . VAL B 1 85 ? 2.016 19.109 12.797 1 70.38 85 VAL B CA 1
ATOM 1408 C C . VAL B 1 85 ? 2.188 20.219 11.75 1 70.38 85 VAL B C 1
ATOM 1410 O O . VAL B 1 85 ? 3.301 20.469 11.281 1 70.38 85 VAL B O 1
ATOM 1413 N N . LYS B 1 86 ? 1.141 20.953 11.492 1 74.94 86 LYS B N 1
ATOM 1414 C CA . LYS B 1 86 ? 1.213 22.062 10.539 1 74.94 86 LYS B CA 1
ATOM 1415 C C . LYS B 1 86 ? 2.178 23.141 11.016 1 74.94 86 LYS B C 1
ATOM 1417 O O . LYS B 1 86 ? 2.986 23.641 10.234 1 74.94 86 LYS B O 1
ATOM 1422 N N . GLU B 1 87 ? 2.078 23.406 12.234 1 73.38 87 GLU B N 1
ATOM 1423 C CA . GLU B 1 87 ? 2.922 24.438 12.82 1 73.38 87 GLU B CA 1
ATOM 1424 C C . GLU B 1 87 ? 4.387 24.016 12.844 1 73.38 87 GLU B C 1
ATOM 1426 O O . GLU B 1 87 ? 5.277 24.828 12.57 1 73.38 87 GLU B O 1
ATOM 1431 N N . GLN B 1 88 ? 4.625 22.75 13.172 1 68.12 88 GLN B N 1
ATOM 1432 C CA . GLN B 1 88 ? 5.988 22.234 13.203 1 68.12 88 GLN B CA 1
ATOM 1433 C C . GLN B 1 88 ? 6.621 22.25 11.812 1 68.12 88 GLN B C 1
ATOM 1435 O O . GLN B 1 88 ? 7.805 22.562 11.672 1 68.12 88 GLN B O 1
ATOM 1440 N N . LEU B 1 89 ? 5.891 21.938 10.859 1 67.5 89 LEU B N 1
ATOM 1441 C CA . LEU B 1 89 ? 6.383 21.938 9.484 1 67.5 89 LEU B CA 1
ATOM 1442 C C . LEU B 1 89 ? 6.695 23.359 9.016 1 67.5 89 LEU B C 1
ATOM 1444 O O . LEU B 1 89 ? 7.672 23.578 8.305 1 67.5 89 LEU B O 1
ATOM 1448 N N . SER B 1 90 ? 5.816 24.266 9.344 1 69.25 90 SER B N 1
ATOM 1449 C CA . SER B 1 90 ? 6.031 25.656 8.953 1 69.25 90 SER B CA 1
ATOM 1450 C C . SER B 1 90 ? 7.32 26.219 9.555 1 69.25 90 SER B C 1
ATOM 1452 O O . SER B 1 90 ? 8.023 27 8.914 1 69.25 90 SER B O 1
ATOM 1454 N N . LEU B 1 91 ? 7.59 25.734 10.703 1 66 91 LEU B N 1
ATOM 1455 C CA . LEU B 1 91 ? 8.797 26.203 11.391 1 66 91 LEU B CA 1
ATOM 1456 C C . LEU B 1 91 ? 10.039 25.609 10.734 1 66 91 LEU B C 1
ATOM 1458 O O . LEU B 1 91 ? 11.094 26.25 10.695 1 66 91 LEU B O 1
ATOM 1462 N N . SER B 1 92 ? 9.922 24.391 10.266 1 62.59 92 SER B N 1
ATOM 1463 C CA . SER B 1 92 ? 11.062 23.734 9.633 1 62.59 92 SER B CA 1
ATOM 1464 C C . SER B 1 92 ? 11.328 24.312 8.25 1 62.59 92 SER B C 1
ATOM 1466 O O . SER B 1 92 ? 12.477 24.328 7.789 1 62.59 92 SER B O 1
ATOM 1468 N N . GLU B 1 93 ? 10.367 24.656 7.504 1 60.28 93 GLU B N 1
ATOM 1469 C CA . GLU B 1 93 ? 10.539 25.25 6.184 1 60.28 93 GLU B CA 1
ATOM 1470 C C . GLU B 1 93 ? 11.148 26.656 6.285 1 60.28 93 GLU B C 1
ATOM 1472 O O . GLU B 1 93 ? 11.867 27.094 5.383 1 60.28 93 GLU B O 1
ATOM 1477 N N . GLU B 1 94 ? 10.734 27.438 7.254 1 52 94 GLU B N 1
ATOM 1478 C CA . GLU B 1 94 ? 11.305 28.766 7.426 1 52 94 GLU B CA 1
ATOM 1479 C C . GLU B 1 94 ? 12.797 28.703 7.734 1 52 94 GLU B C 1
ATOM 1481 O O . GLU B 1 94 ? 13.531 29.656 7.496 1 52 94 GLU B O 1
ATOM 1486 N N . LYS B 1 95 ? 13.25 27.578 8.195 1 50.25 95 LYS B N 1
ATOM 1487 C CA . LYS B 1 95 ? 14.656 27.5 8.57 1 50.25 95 LYS B CA 1
ATOM 1488 C C . LYS B 1 95 ? 15.531 27.156 7.371 1 50.25 95 LYS B C 1
ATOM 1490 O O . LYS B 1 95 ? 16.75 27.25 7.445 1 50.25 95 LYS B O 1
ATOM 1495 N N . TRP B 1 96 ? 14.945 26.703 6.297 1 43.66 96 TRP B N 1
ATOM 1496 C CA . TRP B 1 96 ? 15.797 26.531 5.121 1 43.66 96 TRP B CA 1
ATOM 1497 C C . TRP B 1 96 ? 15.695 27.734 4.191 1 43.66 96 TRP B C 1
ATOM 1499 O O . TRP B 1 96 ? 14.625 28.312 4.027 1 43.66 96 TRP B O 1
#

Foldseek 3Di:
DPVPVPVVQQQQLQKKKKAQDDQPDDQVSVVVVLPPFAWDDWDDDRRMIITGGPHSVSLLVVQVQAQPDPDPRGGMHIGRRDPVSVVVVVVVVVVD/DPVPVVVVQQQQLQKKKKAFDDQPDDQVSVVVVLPPFAWDDWDDDRRMIITGGPHSVSLLVVQVQAQPDPDPRGGMHIGRRDPVSVVVVVVVVVVD

Sequence (192 aa):
MPTVHFVAVHREESAVQVTGFPSSLNEYGVAQLFHGLKVTGVVLNSDRATVTFATKFLAYQACALNGKKLDRFHTLSVEPLSREVKEQLSLSEEKWMPTVHFVAVHREESAVQVTGFPSSLNEYGVAQLFHGLKVTGVVLNSDRATVTFATKFLAYQACALNGKKLDRFHTLSVEPLSREVKEQLSLSEEKW

Organism: Trichostrongylus colubriformis (NCBI:txid6319)

pLDDT: mean 84.45, std 19.81, range [28.45, 98.31]

Nearest PDB structures (foldseek):
  7d1l-assembly1_D  TM=9.518E-01  e=1.634E-08  Caenorhabditis elegans
  1wwh-assembly1_D  TM=8.099E-01  e=2.735E-05  Mus musculus
  5lxy-assembly4_G  TM=8.618E-01  e=2.390E-04  Homo sapiens
  7qdd-assembly1_B  TM=8.401E-01  e=2.553E-04  Saccharomyces cerevisiae S288C
  6kor-assembly1_A  TM=8.661E-01  e=8.328E-04  Homo sapiens